Protein AF-W5W5R2-F1 (afdb_monomer)

Mean predicted aligned error: 9.79 Å

Foldseek 3Di:
DDDYDDDPDPVPPPPPVPDPPDQLQVQLVVQLVVLQVLLVVLCVVQVPDPQRDNDDPPQSNCQLSVQSSVLSNLHDPLLSQQLSLLSSLLSRQVRSCLPPVDRPLVSLVVSVVSNLVSQVSSCVVDPDVCLQVQLQVQLVVQLVVLVVVCVVPVPVDDPSRSSNSSSLSSLLSSAHPVSSVQLVVQLVVQQVVCCVVRDDPHRGRSSNRSSVSSSVSSSRHD

pLDDT: mean 78.57, std 13.12, range [39.56, 94.69]

Organism: NCBI:txid1449976

Secondary structure (DSSP, 8-state):
------------------PPPPHHHHHHHHHHHHHHHHHHHHHHHHHHSTT---PPTTHHHHHHHHHHHHHHHHS-TTTTHHHHHHHHHHHHHHHHHHHHSS--HHHHHHHHHHHHHHHHHHHHHSS-TTHHHHHHHHHHHHHHHHHHHHHH-TTTS-HHHHHHHHHHHHHHHHH-HHHHHHHHHHHHHHHHHHHHHH-SSS----HHHHHHHHHHHHTS--

Solvent-accessible surface area (backbone atoms only — not comparable to full-atom values): 11813 Å² total; per-residue (Å²): 140,83,82,89,83,85,86,87,70,83,73,75,72,70,77,75,79,81,61,78,79,52,69,43,57,53,40,13,50,52,28,26,63,54,18,34,61,47,16,49,50,52,52,51,49,28,60,70,40,98,86,44,43,88,74,67,85,63,56,54,23,52,54,28,11,51,48,25,19,50,46,26,51,76,47,59,79,44,57,42,49,42,48,45,50,46,41,48,51,36,54,54,50,33,55,35,26,78,74,64,71,51,72,57,57,83,58,48,63,62,42,47,63,52,50,51,48,19,43,50,50,25,36,74,66,36,95,44,85,64,33,53,64,39,11,52,54,32,9,52,52,39,20,50,53,41,44,52,47,27,73,77,35,62,88,82,40,55,78,41,54,32,55,41,33,24,52,51,22,21,55,28,20,39,35,31,75,66,37,46,59,52,31,53,52,41,14,52,51,42,28,59,67,42,30,82,80,62,40,76,86,86,59,66,63,61,63,49,20,40,40,50,30,46,43,59,52,51,74,45,79,99

InterPro domains:
  IPR000045 Prepilin type IV endopeptidase, peptidase domain [PF01478] (85-192)
  IPR050882 Prepilin leader peptidase/N-methyltransferase [PTHR30487] (50-219)

Radius of gyration: 22.84 Å; Cα contacts (8 Å, |Δi|>4): 290; chains: 1; bounding box: 42×36×103 Å

Structure (mmCIF, N/CA/C/O backbone):
data_AF-W5W5R2-F1
#
_entry.id   AF-W5W5R2-F1
#
loop_
_atom_site.group_PDB
_atom_site.id
_atom_site.type_symbol
_atom_site.label_atom_id
_atom_site.label_alt_id
_atom_site.label_comp_id
_atom_site.label_asym_id
_atom_site.label_entity_id
_atom_site.label_seq_id
_atom_site.pdbx_PDB_ins_code
_atom_site.Cartn_x
_atom_site.Cartn_y
_atom_site.Cartn_z
_atom_site.occupancy
_atom_site.B_iso_or_equiv
_atom_site.auth_seq_id
_atom_site.auth_comp_id
_atom_site.auth_asym_id
_atom_site.auth_atom_id
_atom_site.pdbx_PDB_model_num
ATOM 1 N N . MET A 1 1 ? -16.152 20.536 -77.713 1.00 39.56 1 MET A N 1
ATOM 2 C CA . MET A 1 1 ? -16.244 19.062 -77.831 1.00 39.56 1 MET A CA 1
ATOM 3 C C . MET A 1 1 ? -15.056 18.494 -77.063 1.00 39.56 1 MET A C 1
ATOM 5 O O . MET A 1 1 ? -13.955 18.876 -77.403 1.00 39.56 1 MET A O 1
ATOM 9 N N . ALA A 1 2 ? -15.145 17.703 -75.998 1.00 44.53 2 ALA A N 1
ATOM 10 C CA . ALA A 1 2 ? -16.257 17.008 -75.370 1.00 44.53 2 ALA A CA 1
ATOM 11 C C . ALA A 1 2 ? -15.967 16.772 -73.864 1.00 44.53 2 ALA A C 1
ATOM 13 O O . ALA A 1 2 ? -14.844 16.925 -73.394 1.00 44.53 2 ALA A O 1
ATOM 14 N N . HIS A 1 3 ? -17.045 16.441 -73.162 1.00 43.38 3 HIS A N 1
ATOM 15 C CA . HIS A 1 3 ? -17.276 16.145 -71.746 1.00 43.38 3 HIS A CA 1
ATOM 16 C C . HIS A 1 3 ? -16.397 15.076 -71.042 1.00 43.38 3 HIS A C 1
ATOM 18 O O . HIS A 1 3 ? -16.170 14.030 -71.630 1.00 43.38 3 HIS A O 1
ATOM 24 N N . SER A 1 4 ? -16.077 15.339 -69.749 1.00 55.22 4 SER A N 1
ATOM 25 C CA . SER A 1 4 ? -16.286 14.526 -68.503 1.00 55.22 4 SER A CA 1
ATOM 26 C C . SER A 1 4 ? -15.866 13.031 -68.411 1.00 55.22 4 SER A C 1
ATOM 28 O O . SER A 1 4 ? -15.735 12.375 -69.432 1.00 55.22 4 SER A O 1
ATOM 30 N N . PRO A 1 5 ? -15.881 12.377 -67.216 1.00 59.91 5 PRO A N 1
ATOM 31 C CA . PRO A 1 5 ? -15.616 12.809 -65.827 1.00 59.91 5 PRO A CA 1
ATOM 32 C C . PRO A 1 5 ? -14.829 11.740 -64.988 1.00 59.91 5 PRO A C 1
ATOM 34 O O . PRO A 1 5 ? -14.319 10.756 -65.510 1.00 59.91 5 PRO A O 1
ATOM 37 N N . THR A 1 6 ? -14.810 11.908 -63.655 1.00 54.44 6 THR A N 1
ATOM 38 C CA . THR A 1 6 ? -14.710 10.856 -62.609 1.00 54.44 6 THR A CA 1
ATOM 39 C C . THR A 1 6 ? -13.425 10.026 -62.484 1.00 54.44 6 THR A C 1
ATOM 41 O O . THR A 1 6 ? -13.282 8.967 -63.081 1.00 54.44 6 THR A O 1
ATOM 44 N N . ASN A 1 7 ? -12.597 10.389 -61.500 1.00 49.19 7 ASN A N 1
ATOM 45 C CA . ASN A 1 7 ? -11.978 9.384 -60.631 1.00 49.19 7 ASN A CA 1
ATOM 46 C C . ASN A 1 7 ? -12.137 9.805 -59.161 1.00 49.19 7 ASN A C 1
ATOM 48 O O . ASN A 1 7 ? -11.205 10.175 -58.452 1.00 49.19 7 ASN A O 1
ATOM 52 N N . LEU A 1 8 ? -13.406 9.795 -58.742 1.00 53.44 8 LEU A N 1
ATOM 53 C CA . LEU A 1 8 ? -13.809 9.614 -57.355 1.00 53.44 8 LEU A CA 1
ATOM 54 C C . LEU A 1 8 ? -13.438 8.184 -56.978 1.00 53.44 8 LEU A C 1
ATOM 56 O O . LEU A 1 8 ? -14.160 7.271 -57.343 1.00 53.44 8 LEU A O 1
ATOM 60 N N . LEU A 1 9 ? -12.311 8.009 -56.302 1.00 51.12 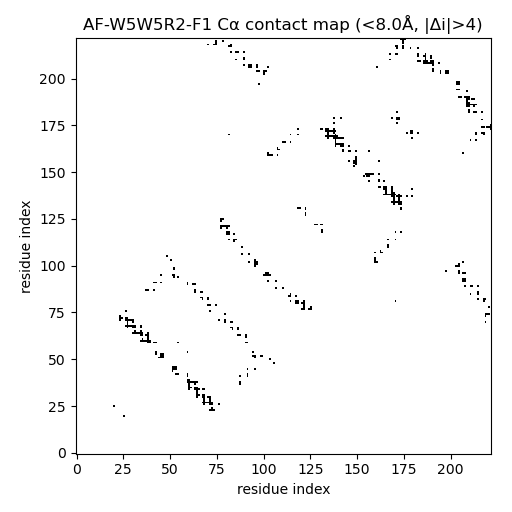9 LEU A N 1
ATOM 61 C CA . LEU A 1 9 ? -12.029 6.919 -55.363 1.00 51.12 9 LEU A CA 1
ATOM 62 C C . LEU A 1 9 ? -10.719 7.291 -54.664 1.00 51.12 9 LEU A C 1
ATOM 64 O O . LEU A 1 9 ? -9.706 6.597 -54.719 1.00 51.12 9 LEU A O 1
ATOM 68 N N . GLY A 1 10 ? -10.758 8.437 -53.977 1.00 49.41 10 GLY A N 1
ATOM 69 C CA . GLY A 1 10 ? -9.909 8.675 -52.820 1.00 49.41 10 GLY A CA 1
ATOM 70 C C . GLY A 1 10 ? -10.289 7.640 -51.774 1.00 49.41 10 GLY A C 1
ATOM 71 O O . GLY A 1 10 ? -11.072 7.913 -50.869 1.00 49.41 10 GLY A O 1
ATOM 72 N N . CYS A 1 11 ? -9.784 6.423 -51.959 1.00 50.72 11 CYS A N 1
ATOM 73 C CA . CYS A 1 11 ? -9.786 5.378 -50.966 1.00 50.72 11 CYS A CA 1
ATOM 74 C C . CYS A 1 11 ? -8.895 5.909 -49.845 1.00 50.72 11 CYS A C 1
ATOM 76 O O . CYS A 1 11 ? -7.689 5.664 -49.816 1.00 50.72 11 CYS A O 1
ATOM 78 N N . GLN A 1 12 ? -9.486 6.723 -48.968 1.00 52.50 12 GLN A N 1
ATOM 79 C CA . GLN A 1 12 ? -8.930 7.021 -47.668 1.00 52.50 12 GLN A CA 1
ATOM 80 C C . GLN A 1 12 ? -8.816 5.674 -46.974 1.00 52.50 12 GLN A C 1
ATOM 82 O O . GLN A 1 12 ? -9.761 5.171 -46.370 1.00 52.50 12 GLN A O 1
ATOM 87 N N . ARG A 1 13 ? -7.655 5.037 -47.150 1.00 50.88 13 ARG A N 1
ATOM 88 C CA . ARG A 1 13 ? -7.177 4.004 -46.252 1.00 50.88 13 ARG A CA 1
ATOM 89 C C . ARG A 1 13 ? -7.182 4.673 -44.892 1.00 50.88 13 ARG A C 1
ATOM 91 O O . ARG A 1 13 ? -6.247 5.394 -44.561 1.00 50.88 13 ARG A O 1
ATOM 98 N N . PHE A 1 14 ? -8.262 4.469 -44.141 1.00 50.09 14 PHE A N 1
ATOM 99 C CA . PHE A 1 14 ? -8.212 4.539 -42.697 1.00 50.09 14 PHE A CA 1
ATOM 100 C C . PHE A 1 14 ? -6.949 3.771 -42.316 1.00 50.09 14 PHE A C 1
ATOM 102 O O . PHE A 1 14 ? -6.857 2.581 -42.647 1.00 50.09 14 PHE A O 1
ATOM 109 N N . PRO A 1 15 ? -5.938 4.415 -41.713 1.00 48.91 15 PRO A N 1
ATOM 110 C CA . PRO A 1 15 ? -4.900 3.659 -41.063 1.00 48.91 15 PRO A CA 1
ATOM 111 C C . PRO A 1 15 ? -5.616 2.979 -39.904 1.00 48.91 15 PRO A C 1
ATOM 113 O O . PRO A 1 15 ? -5.831 3.567 -38.848 1.00 48.91 15 PRO A O 1
ATOM 116 N N . ILE A 1 16 ? -6.063 1.745 -40.133 1.00 50.78 16 ILE A N 1
ATOM 117 C CA . ILE A 1 16 ? -6.344 0.819 -39.053 1.00 50.78 16 ILE A CA 1
ATOM 118 C C . ILE A 1 16 ? -4.985 0.711 -38.379 1.00 50.78 16 ILE A C 1
ATOM 120 O O . ILE A 1 16 ? -4.070 0.072 -38.896 1.00 50.78 16 ILE A O 1
ATOM 124 N N . HIS A 1 17 ? -4.796 1.483 -37.314 1.00 48.72 17 HIS A N 1
ATOM 125 C CA . HIS A 1 17 ? -3.578 1.500 -36.532 1.00 48.72 17 HIS A CA 1
ATOM 126 C C . HIS A 1 17 ? -3.575 0.203 -35.721 1.00 48.72 17 HIS A C 1
ATOM 128 O O . HIS A 1 17 ? -3.736 0.194 -34.509 1.00 48.72 17 HIS A O 1
ATOM 134 N N . SER A 1 18 ? -3.442 -0.928 -36.415 1.00 54.75 18 SER A N 1
ATOM 135 C CA . SER A 1 18 ? -3.083 -2.221 -35.851 1.00 54.75 18 SER A CA 1
ATOM 136 C C . SER A 1 18 ? -1.587 -2.196 -35.539 1.00 54.75 18 SER A C 1
ATOM 138 O O . SER A 1 18 ? -0.814 -3.009 -36.041 1.00 54.75 18 SER A O 1
ATOM 140 N N . GLY A 1 19 ? -1.157 -1.187 -34.778 1.00 58.94 19 GLY A N 1
ATOM 141 C CA . GLY A 1 19 ? 0.117 -1.250 -34.089 1.00 58.94 19 GLY A CA 1
ATOM 142 C C . GLY A 1 19 ? 0.005 -2.330 -33.010 1.00 58.94 19 GLY A C 1
ATOM 143 O O . GLY A 1 19 ? -1.075 -2.489 -32.430 1.00 58.94 19 GLY A O 1
ATOM 144 N N . PRO A 1 20 ? 1.066 -3.108 -32.741 1.00 69.25 20 PRO A N 1
ATOM 145 C CA . PRO A 1 20 ? 1.072 -3.984 -31.576 1.00 69.25 20 PRO A CA 1
ATOM 146 C C . PRO A 1 20 ? 0.735 -3.141 -30.338 1.00 69.25 20 PRO A C 1
ATOM 148 O O . PRO A 1 20 ? 1.294 -2.058 -30.168 1.00 69.25 20 PRO A O 1
ATOM 151 N N . MET A 1 21 ? -0.214 -3.600 -29.513 1.00 69.12 21 MET A N 1
ATOM 152 C CA . MET A 1 21 ? -0.573 -2.887 -28.282 1.00 69.12 21 MET A CA 1
ATOM 153 C C . MET A 1 21 ? 0.693 -2.600 -27.466 1.00 69.12 21 MET A C 1
ATOM 155 O O . MET A 1 21 ? 1.506 -3.502 -27.255 1.00 69.12 21 MET A O 1
ATOM 159 N N . ASP A 1 22 ? 0.844 -1.350 -27.021 1.00 84.69 22 ASP A N 1
ATOM 160 C CA . ASP A 1 22 ? 1.997 -0.890 -26.244 1.00 84.69 22 ASP A CA 1
ATOM 161 C C . ASP A 1 22 ? 2.191 -1.763 -24.987 1.00 84.69 22 ASP A C 1
ATOM 163 O O . ASP A 1 22 ? 1.217 -2.220 -24.381 1.00 84.69 22 ASP A O 1
ATOM 167 N N . LEU A 1 23 ? 3.441 -1.983 -24.569 1.00 83.31 23 LEU A N 1
ATOM 168 C CA . LEU A 1 23 ? 3.808 -2.816 -23.416 1.00 83.31 23 LEU A CA 1
ATOM 169 C C . LEU A 1 23 ? 3.052 -2.393 -22.148 1.00 83.31 23 LEU A C 1
ATOM 171 O O . LEU A 1 23 ? 2.621 -3.247 -21.378 1.00 83.31 23 LEU A O 1
ATOM 175 N N . ARG A 1 24 ? 2.823 -1.084 -21.978 1.00 85.12 24 ARG A N 1
ATOM 176 C CA . ARG A 1 24 ? 2.030 -0.505 -20.878 1.00 85.12 24 ARG A CA 1
ATOM 177 C C . ARG A 1 24 ? 0.570 -0.956 -20.884 1.00 85.12 24 ARG A C 1
ATOM 179 O O . ARG A 1 24 ? -0.034 -1.162 -19.834 1.00 85.12 24 ARG A O 1
ATOM 186 N N . THR A 1 25 ? 0.001 -1.131 -22.074 1.00 85.88 25 THR A N 1
ATOM 187 C CA . THR A 1 25 ? -1.367 -1.632 -22.247 1.00 85.88 25 THR A CA 1
ATOM 188 C C . THR A 1 25 ? -1.441 -3.093 -21.830 1.00 85.88 25 THR A C 1
ATOM 190 O O . THR A 1 25 ? -2.343 -3.478 -21.089 1.00 85.88 25 THR A O 1
ATOM 193 N N . TRP A 1 26 ? -0.453 -3.899 -22.224 1.00 86.50 26 TRP A N 1
ATOM 194 C CA . TRP A 1 26 ? -0.366 -5.295 -21.801 1.00 86.50 26 TRP A CA 1
ATOM 195 C C . TRP A 1 26 ? -0.173 -5.443 -20.293 1.00 86.50 26 TRP A C 1
ATOM 197 O O . TRP A 1 26 ? -0.877 -6.240 -19.675 1.00 86.50 26 TRP A O 1
ATOM 207 N N . THR A 1 27 ? 0.718 -4.666 -19.673 1.00 87.06 27 THR A N 1
ATOM 208 C CA . THR A 1 27 ? 0.928 -4.719 -18.218 1.00 87.06 27 THR A CA 1
ATOM 209 C C . THR A 1 27 ? -0.314 -4.287 -17.449 1.00 87.06 27 THR A C 1
ATOM 211 O O . THR A 1 27 ? -0.685 -4.960 -16.490 1.00 87.06 27 THR A O 1
ATOM 214 N N . ALA A 1 28 ? -1.006 -3.229 -17.883 1.00 88.31 28 ALA A N 1
ATOM 215 C CA . ALA A 1 28 ? -2.259 -2.790 -17.271 1.00 88.31 28 ALA A CA 1
ATOM 216 C C . ALA A 1 28 ? -3.376 -3.838 -17.401 1.00 88.31 28 ALA A C 1
ATOM 218 O O . ALA A 1 28 ? -4.065 -4.123 -16.422 1.00 88.31 28 ALA A O 1
ATOM 219 N N . LEU A 1 29 ? -3.532 -4.455 -18.578 1.00 89.50 29 LEU A N 1
ATOM 220 C CA . LEU A 1 29 ? -4.527 -5.507 -18.806 1.00 89.50 29 LEU A CA 1
ATOM 221 C C . LEU A 1 29 ? -4.238 -6.755 -17.969 1.00 89.50 29 LEU A C 1
ATOM 223 O O . LEU A 1 29 ? -5.137 -7.272 -17.309 1.00 89.50 29 LEU A O 1
ATOM 227 N N . LEU A 1 30 ? -2.987 -7.222 -17.943 1.00 91.25 30 LEU A N 1
ATOM 228 C CA . LEU A 1 30 ? -2.587 -8.361 -17.116 1.00 91.25 30 LEU A CA 1
ATOM 229 C C . LEU A 1 30 ? -2.794 -8.064 -15.628 1.00 91.25 30 LEU A C 1
ATOM 231 O O . LEU A 1 30 ? -3.312 -8.909 -14.898 1.00 91.25 30 LEU A O 1
ATOM 235 N N . ALA A 1 31 ? -2.452 -6.856 -15.177 1.00 89.00 31 ALA A N 1
ATOM 236 C CA . ALA A 1 31 ? -2.675 -6.429 -13.801 1.00 89.00 31 ALA A CA 1
ATOM 237 C C . ALA A 1 31 ? -4.174 -6.351 -13.458 1.00 89.00 31 ALA A C 1
ATOM 239 O O . ALA A 1 31 ? -4.583 -6.801 -12.391 1.00 89.00 31 ALA A O 1
ATOM 240 N N . PHE A 1 32 ? -5.019 -5.875 -14.375 1.00 90.50 32 PHE A N 1
ATOM 241 C CA . PHE A 1 32 ? -6.472 -5.881 -14.196 1.00 90.50 32 PHE A CA 1
ATOM 242 C C . PHE A 1 32 ? -7.022 -7.308 -14.069 1.00 90.50 32 PHE A C 1
ATOM 244 O O . PHE A 1 32 ? -7.724 -7.633 -13.110 1.00 90.50 32 PHE A O 1
ATOM 251 N N . VAL A 1 33 ? -6.665 -8.179 -15.019 1.00 90.19 33 VAL A N 1
ATOM 252 C CA . VAL A 1 33 ? -7.147 -9.566 -15.082 1.00 90.19 33 VAL A CA 1
ATOM 253 C C . VAL A 1 33 ? -6.698 -10.364 -13.863 1.00 90.19 33 VAL A C 1
ATOM 255 O O . VAL A 1 33 ? -7.487 -11.137 -13.331 1.00 90.19 33 VAL A O 1
ATOM 258 N N . THR A 1 34 ? -5.468 -10.161 -13.384 1.00 91.00 34 THR A N 1
ATOM 259 C CA . THR A 1 34 ? -4.956 -10.815 -12.166 1.00 91.00 34 THR A CA 1
ATOM 260 C C . THR A 1 34 ? -5.483 -10.177 -10.877 1.00 91.00 34 THR A C 1
ATOM 262 O O . THR A 1 34 ? -5.625 -10.867 -9.866 1.00 91.00 34 THR A O 1
ATOM 265 N N . GLY A 1 35 ? -5.862 -8.898 -10.910 1.00 85.56 35 GLY A N 1
ATOM 266 C CA . GLY A 1 35 ? -6.445 -8.183 -9.775 1.00 85.56 35 GLY A CA 1
ATOM 267 C C . GLY A 1 35 ? -7.863 -8.641 -9.412 1.00 85.56 35 GLY A C 1
ATOM 268 O O . GLY A 1 35 ? -8.222 -8.636 -8.235 1.00 85.56 35 GLY A O 1
ATOM 269 N N . LEU A 1 36 ? -8.657 -9.111 -10.381 1.00 88.00 36 LEU A N 1
ATOM 270 C CA . LEU A 1 36 ? -9.996 -9.670 -10.136 1.00 88.00 36 LEU A CA 1
ATOM 271 C C . LEU A 1 36 ? -9.986 -10.938 -9.248 1.00 88.00 36 LEU A C 1
ATOM 273 O O . LEU A 1 36 ? -10.654 -10.934 -8.206 1.00 88.00 36 LEU A O 1
ATOM 277 N N . PRO A 1 37 ? -9.251 -12.023 -9.589 1.00 89.81 37 PRO A N 1
ATOM 278 C CA . PRO A 1 37 ? -9.180 -13.222 -8.761 1.00 89.81 37 PRO A CA 1
ATOM 279 C C . PRO A 1 37 ? -8.434 -12.966 -7.459 1.00 89.81 37 PRO A C 1
ATOM 281 O O . PRO A 1 37 ? -8.812 -13.557 -6.446 1.00 89.81 37 PRO A O 1
ATOM 284 N N . ALA A 1 38 ? -7.444 -12.060 -7.460 1.00 87.38 38 ALA A N 1
ATOM 285 C CA . ALA A 1 38 ? -6.874 -11.559 -6.222 1.00 87.38 38 ALA A CA 1
ATOM 286 C C . ALA A 1 38 ? -8.028 -11.042 -5.359 1.00 87.38 38 ALA A C 1
ATOM 288 O O . ALA A 1 38 ? -8.308 -11.657 -4.333 1.00 87.38 38 ALA A O 1
ATOM 289 N N . GLY A 1 39 ? -8.794 -10.044 -5.824 1.00 82.81 39 GLY A N 1
ATOM 290 C CA . GLY A 1 39 ? -9.925 -9.421 -5.114 1.00 82.81 39 GLY A CA 1
ATOM 291 C C . GLY A 1 39 ? -10.901 -10.417 -4.506 1.00 82.81 39 GLY A C 1
ATOM 292 O O . GLY A 1 39 ? -11.276 -10.305 -3.333 1.00 82.81 39 GLY A O 1
ATOM 293 N N . ALA A 1 40 ? -11.244 -11.443 -5.281 1.00 86.00 40 ALA A N 1
ATOM 294 C CA . ALA A 1 40 ? -12.107 -12.523 -4.842 1.00 86.00 40 ALA A CA 1
ATOM 295 C C . ALA A 1 40 ? -11.459 -13.351 -3.718 1.00 86.00 40 ALA A C 1
ATOM 297 O O . ALA A 1 40 ? -12.112 -13.625 -2.707 1.00 86.00 40 ALA A O 1
ATOM 298 N N . ALA A 1 41 ? -10.175 -13.704 -3.841 1.00 85.81 41 ALA A N 1
ATOM 299 C CA . ALA A 1 41 ? -9.419 -14.406 -2.805 1.00 85.81 41 ALA A CA 1
ATOM 300 C C . ALA A 1 41 ? -9.344 -13.597 -1.503 1.00 85.81 41 ALA A C 1
ATOM 302 O O . ALA A 1 41 ? -9.537 -14.153 -0.424 1.00 85.81 41 ALA A O 1
ATOM 303 N N . GLY A 1 42 ? -9.160 -12.280 -1.584 1.00 82.62 42 GLY A N 1
ATOM 304 C CA . GLY A 1 42 ? -9.181 -11.396 -0.414 1.00 82.62 42 GLY A CA 1
ATOM 305 C C . GLY A 1 42 ? -10.541 -11.321 0.250 1.00 82.62 42 GLY A C 1
ATOM 306 O O . GLY A 1 42 ? -10.638 -11.445 1.467 1.00 82.62 42 GLY A O 1
ATOM 307 N N . ARG A 1 43 ? -11.616 -11.234 -0.534 1.00 83.56 43 ARG A N 1
ATOM 308 C CA . ARG A 1 43 ? -12.983 -11.330 -0.010 1.00 83.56 43 ARG A CA 1
ATOM 309 C C . ARG A 1 43 ? -13.234 -12.677 0.677 1.00 83.56 43 ARG A C 1
ATOM 311 O O . ARG A 1 43 ? -13.872 -12.717 1.728 1.00 83.56 43 ARG A O 1
ATOM 318 N N . VAL A 1 44 ? -12.730 -13.784 0.126 1.00 84.25 44 VAL A N 1
ATOM 319 C CA . VAL A 1 44 ? -12.808 -15.115 0.758 1.00 84.25 44 VAL A CA 1
ATOM 320 C C . VAL A 1 44 ? -11.977 -15.170 2.040 1.00 84.25 44 VAL A C 1
ATOM 322 O O . VAL A 1 44 ? -12.454 -15.700 3.043 1.00 84.25 44 VAL A O 1
ATOM 325 N N . LEU A 1 45 ? -10.777 -14.589 2.044 1.00 83.00 45 LEU A N 1
ATOM 326 C CA . LEU A 1 45 ? -9.923 -14.486 3.224 1.00 83.00 45 LEU A CA 1
ATOM 327 C C . LEU A 1 45 ? -10.630 -13.703 4.335 1.00 83.00 45 LEU A C 1
ATOM 329 O O . LEU A 1 45 ? -10.736 -14.201 5.452 1.00 83.00 45 LEU A O 1
ATOM 333 N N . LEU A 1 46 ? -11.213 -12.543 4.014 1.00 80.69 46 LEU A N 1
ATOM 334 C CA . LEU A 1 46 ? -12.018 -11.752 4.947 1.00 80.69 46 LEU A CA 1
ATOM 335 C C . LEU A 1 46 ? -13.192 -12.556 5.511 1.00 80.69 46 LEU A C 1
ATOM 337 O O . LEU A 1 46 ? -13.460 -12.481 6.701 1.00 80.69 46 LEU A O 1
ATOM 341 N N . ARG A 1 47 ? -13.852 -13.402 4.716 1.00 80.06 47 ARG A N 1
ATOM 342 C CA . ARG A 1 47 ? -14.917 -14.282 5.231 1.00 80.06 47 ARG A CA 1
ATOM 343 C C . ARG A 1 47 ? -14.412 -15.363 6.192 1.00 80.06 47 ARG A C 1
ATOM 345 O O . ARG A 1 47 ? -15.179 -15.796 7.045 1.00 80.06 47 ARG A O 1
ATOM 352 N N . ARG A 1 48 ? -13.169 -15.832 6.033 1.00 80.50 48 ARG A N 1
ATOM 353 C CA . ARG A 1 48 ? -12.569 -16.904 6.852 1.00 80.50 48 ARG A CA 1
ATOM 354 C C . ARG A 1 48 ? -11.929 -16.397 8.144 1.00 80.50 48 ARG A C 1
ATOM 356 O O . ARG A 1 48 ? -11.738 -17.177 9.075 1.00 80.50 48 ARG A O 1
ATOM 363 N N . LEU A 1 49 ? -11.580 -15.115 8.218 1.00 74.19 49 LEU A N 1
ATOM 364 C CA . LEU A 1 49 ? -10.997 -14.523 9.419 1.00 74.19 49 LEU A CA 1
ATOM 365 C C . LEU A 1 49 ? -12.037 -14.439 10.548 1.00 74.19 49 LEU A C 1
ATOM 367 O O . LEU A 1 49 ? -13.155 -13.977 10.342 1.00 74.19 49 LEU A O 1
ATOM 371 N N . ARG A 1 50 ? -11.639 -14.809 11.777 1.00 59.56 50 ARG A N 1
ATOM 372 C CA . ARG A 1 50 ? -12.509 -14.804 12.978 1.00 59.56 50 ARG A CA 1
ATOM 373 C C . ARG A 1 50 ? -13.165 -13.446 13.286 1.00 59.56 50 ARG A C 1
ATOM 375 O O . ARG A 1 50 ? -14.154 -13.409 14.005 1.00 59.56 50 ARG A O 1
ATOM 382 N N . ARG A 1 51 ? -12.600 -12.344 12.779 1.00 64.44 51 ARG A N 1
ATOM 383 C CA . ARG A 1 51 ? -13.103 -10.959 12.907 1.00 64.44 51 ARG A CA 1
ATOM 384 C C . ARG A 1 51 ? -13.263 -10.264 11.548 1.00 64.44 51 ARG A C 1
ATOM 386 O O . ARG A 1 51 ? -13.130 -9.049 11.453 1.00 64.44 51 ARG A O 1
ATOM 393 N N . GLY A 1 52 ? -13.404 -11.033 10.474 1.00 60.53 52 GLY A N 1
ATOM 394 C CA . GLY A 1 52 ? -13.442 -10.473 9.132 1.00 60.53 52 GLY A CA 1
ATOM 395 C C . GLY A 1 52 ? -14.839 -10.038 8.686 1.00 60.53 52 GLY A C 1
ATOM 396 O O . GLY A 1 52 ? -15.851 -10.308 9.332 1.00 60.53 52 GLY A O 1
ATOM 397 N N . THR A 1 53 ? -14.885 -9.306 7.576 1.00 67.12 53 THR A N 1
ATOM 398 C CA . THR A 1 53 ? -16.091 -8.653 7.060 1.00 67.12 53 THR A CA 1
ATOM 399 C C . THR A 1 53 ? -16.737 -9.424 5.927 1.00 67.12 53 THR A C 1
ATOM 401 O O . THR A 1 53 ? -16.074 -9.981 5.050 1.00 67.12 53 THR A O 1
ATOM 404 N N . ARG A 1 54 ? -18.071 -9.394 5.882 1.00 74.62 54 ARG A N 1
ATOM 405 C CA . ARG A 1 54 ? -18.821 -9.804 4.694 1.00 74.62 54 ARG A CA 1
ATOM 406 C C . ARG A 1 54 ? -18.985 -8.601 3.775 1.00 74.62 54 ARG A C 1
ATOM 408 O O . ARG A 1 54 ? -19.969 -7.879 3.866 1.00 74.62 54 ARG A O 1
ATOM 415 N N . VAL A 1 55 ? -18.013 -8.397 2.893 1.00 76.00 55 VAL A N 1
ATOM 416 C CA . VAL A 1 55 ? -18.131 -7.404 1.819 1.00 76.00 55 VAL A CA 1
ATOM 417 C C . VAL A 1 55 ? -18.966 -8.008 0.680 1.00 76.00 55 VAL A C 1
ATOM 419 O O . VAL A 1 55 ? -18.679 -9.144 0.263 1.00 76.00 55 VAL A O 1
ATOM 422 N N . PRO A 1 56 ? -20.010 -7.314 0.188 1.00 79.38 56 PRO A N 1
ATOM 423 C CA . PRO A 1 56 ? -20.747 -7.773 -0.980 1.00 79.38 56 PRO A CA 1
ATOM 424 C C . PRO A 1 56 ? -19.838 -7.738 -2.224 1.00 79.38 56 PRO A C 1
ATOM 426 O O . PRO A 1 56 ? -19.072 -6.789 -2.394 1.00 79.38 56 PRO A O 1
ATOM 429 N N . PRO A 1 57 ? -19.873 -8.762 -3.094 1.00 81.25 57 PRO A N 1
ATOM 430 C CA . PRO A 1 57 ? -19.257 -8.644 -4.414 1.00 81.25 57 PRO A CA 1
ATOM 431 C C . PRO A 1 57 ? -19.988 -7.557 -5.233 1.00 81.25 57 PRO A C 1
ATOM 433 O O . PRO A 1 57 ? -21.186 -7.364 -5.009 1.00 81.25 57 PRO A O 1
ATOM 436 N N . PRO A 1 58 ? -19.330 -6.863 -6.181 1.00 84.19 58 PRO A N 1
ATOM 437 C CA . PRO A 1 58 ? -17.950 -7.041 -6.643 1.00 84.19 58 PRO A CA 1
ATOM 438 C C . PRO A 1 58 ? -16.958 -5.972 -6.116 1.00 84.19 58 PRO A C 1
ATOM 440 O O . PRO A 1 58 ? -15.996 -5.618 -6.797 1.00 84.19 58 PRO A O 1
ATOM 443 N N . TRP A 1 59 ? -17.202 -5.377 -4.941 1.00 85.75 59 TRP A N 1
ATOM 444 C CA . TRP A 1 59 ? -16.464 -4.176 -4.510 1.00 85.75 59 TRP A CA 1
ATOM 445 C C . TRP A 1 59 ? -14.959 -4.405 -4.313 1.00 85.75 59 TRP A C 1
ATOM 447 O O . TRP A 1 59 ? -14.155 -3.597 -4.772 1.00 85.75 59 TRP A O 1
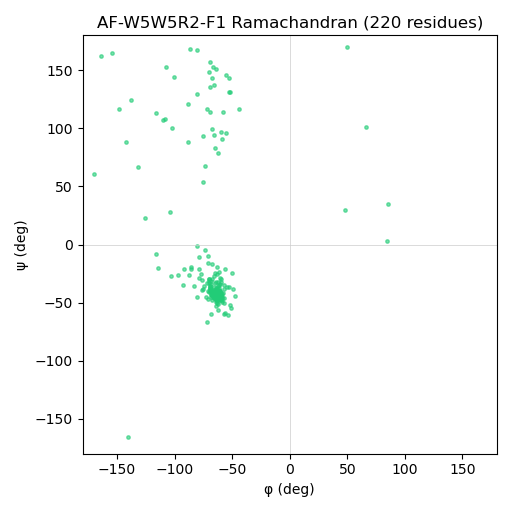ATOM 457 N N . CYS A 1 60 ? -14.563 -5.506 -3.664 1.00 85.44 60 CYS A N 1
ATOM 458 C CA . CYS A 1 60 ? -13.143 -5.829 -3.483 1.00 85.44 60 CYS A CA 1
ATOM 459 C C . CYS A 1 60 ? -12.469 -6.187 -4.813 1.00 85.44 60 CYS A C 1
ATOM 461 O O . CYS A 1 60 ? -11.322 -5.803 -5.026 1.00 85.44 60 CYS A O 1
ATOM 463 N N . GLU A 1 61 ? -13.172 -6.903 -5.699 1.00 88.88 61 GLU A N 1
ATOM 464 C CA . GLU A 1 61 ? -12.657 -7.275 -7.018 1.00 88.88 61 GLU A CA 1
ATOM 465 C C . GLU A 1 61 ? -12.377 -6.051 -7.887 1.00 88.88 61 GLU A C 1
ATOM 467 O O . GLU A 1 61 ? -11.270 -5.911 -8.403 1.00 88.88 61 GLU A O 1
ATOM 472 N N . LEU A 1 62 ? -13.342 -5.134 -7.997 1.00 89.88 62 LEU A N 1
ATOM 473 C CA . LEU A 1 62 ? -13.194 -3.938 -8.825 1.00 89.88 62 LEU A CA 1
ATOM 474 C C . LEU A 1 62 ? -12.162 -2.963 -8.258 1.00 89.88 62 LEU A C 1
ATOM 476 O O . LEU A 1 62 ? -11.380 -2.401 -9.022 1.00 89.88 62 LEU A O 1
ATOM 480 N N . ALA A 1 63 ? -12.123 -2.779 -6.934 1.00 88.69 63 ALA A N 1
ATOM 481 C CA . ALA A 1 63 ? -11.156 -1.882 -6.307 1.00 88.69 63 ALA A CA 1
ATOM 482 C C . ALA A 1 63 ? -9.716 -2.360 -6.537 1.00 88.69 63 ALA A C 1
ATOM 484 O O . ALA A 1 63 ? -8.868 -1.580 -6.962 1.00 88.69 63 ALA A O 1
ATOM 485 N N . VAL A 1 64 ? -9.441 -3.649 -6.316 1.00 91.06 64 VAL A N 1
ATOM 486 C CA . VAL A 1 64 ? -8.099 -4.204 -6.531 1.00 91.06 64 VAL A CA 1
ATOM 487 C C . VAL A 1 64 ? -7.742 -4.199 -8.009 1.00 91.06 64 VAL A C 1
ATOM 489 O O . VAL A 1 64 ? -6.667 -3.718 -8.353 1.00 91.06 64 VAL A O 1
ATOM 492 N N . ALA A 1 65 ? -8.632 -4.675 -8.883 1.00 90.19 65 ALA A N 1
ATOM 493 C CA . ALA A 1 65 ? -8.371 -4.705 -10.319 1.00 90.19 65 ALA A CA 1
ATOM 494 C C . ALA A 1 65 ? -8.116 -3.302 -10.885 1.00 90.19 65 ALA A C 1
ATOM 496 O O . ALA A 1 65 ? -7.186 -3.121 -11.666 1.00 90.19 65 ALA A O 1
ATOM 497 N N . GLY A 1 66 ? -8.884 -2.298 -10.452 1.00 91.75 66 GLY A N 1
ATOM 498 C CA . GLY A 1 66 ? -8.695 -0.908 -10.860 1.00 91.75 66 GLY A CA 1
ATOM 499 C C . GLY A 1 66 ? -7.359 -0.327 -10.395 1.00 91.75 66 GLY A C 1
ATOM 500 O O . GLY A 1 66 ? -6.636 0.262 -11.198 1.00 91.75 66 GLY A O 1
ATOM 501 N N . LEU A 1 67 ? -6.990 -0.530 -9.125 1.00 91.75 67 LEU A N 1
ATOM 502 C CA . LEU A 1 67 ? -5.699 -0.072 -8.599 1.00 91.75 67 LEU A CA 1
ATOM 503 C C . LEU A 1 67 ? -4.531 -0.783 -9.298 1.00 91.75 67 LEU A C 1
ATOM 505 O O . LEU A 1 67 ? -3.571 -0.139 -9.711 1.00 91.75 67 LEU A O 1
ATOM 509 N N . TRP A 1 68 ? -4.635 -2.094 -9.506 1.00 94.69 68 TRP A N 1
ATOM 510 C CA . TRP A 1 68 ? -3.612 -2.878 -10.193 1.00 94.69 68 TRP A CA 1
ATOM 511 C C . TRP A 1 68 ? -3.446 -2.455 -11.653 1.00 94.69 68 TRP A C 1
ATOM 513 O O . TRP A 1 68 ? -2.317 -2.281 -12.106 1.00 94.69 68 TRP A O 1
ATOM 523 N N . ALA A 1 69 ? -4.545 -2.210 -12.368 1.00 91.12 69 ALA A N 1
ATOM 524 C CA . ALA A 1 69 ? -4.513 -1.681 -13.728 1.00 91.12 69 ALA A CA 1
ATOM 525 C C . ALA A 1 69 ? -3.849 -0.301 -13.789 1.00 91.12 69 ALA A C 1
ATOM 527 O O . ALA A 1 69 ? -2.998 -0.063 -14.645 1.00 91.12 69 ALA A O 1
ATOM 528 N N . LEU A 1 70 ? -4.193 0.589 -12.851 1.00 92.69 70 LEU A N 1
ATOM 529 C CA . LEU A 1 70 ? -3.599 1.920 -12.750 1.00 92.69 70 LEU A CA 1
ATOM 530 C C . LEU A 1 70 ? -2.084 1.838 -12.518 1.00 92.69 70 LEU A C 1
ATOM 532 O O . LEU A 1 70 ? -1.319 2.493 -13.222 1.00 92.69 70 LEU A O 1
ATOM 536 N N . ALA A 1 71 ? -1.644 1.002 -11.574 1.00 91.00 71 ALA A N 1
ATOM 537 C CA . ALA A 1 71 ? -0.226 0.761 -11.330 1.00 91.00 71 ALA A CA 1
ATOM 538 C C . ALA A 1 71 ? 0.462 0.183 -12.578 1.00 91.00 71 ALA A C 1
ATOM 540 O O . ALA A 1 71 ? 1.492 0.700 -12.998 1.00 91.00 71 ALA A O 1
ATOM 541 N N . GLY A 1 72 ? -0.141 -0.829 -13.211 1.00 89.06 72 GLY A N 1
ATOM 542 C CA . GLY A 1 72 ? 0.359 -1.470 -14.431 1.00 89.06 72 GLY A CA 1
ATOM 543 C C . GLY A 1 72 ? 0.492 -0.526 -15.626 1.00 89.06 72 GLY A C 1
ATOM 544 O O . GLY A 1 72 ? 1.354 -0.743 -16.474 1.00 89.06 72 GLY A O 1
ATOM 545 N N . TRP A 1 73 ? -0.330 0.522 -15.686 1.00 89.81 73 TRP A N 1
ATOM 546 C CA . TRP A 1 73 ? -0.277 1.544 -16.730 1.00 89.81 73 TRP A CA 1
ATOM 547 C C . TRP A 1 73 ? 0.818 2.590 -16.476 1.00 89.81 73 TRP A C 1
ATOM 549 O O . TRP A 1 73 ? 1.566 2.977 -17.383 1.00 89.81 73 TRP A O 1
ATOM 559 N N . LEU A 1 74 ? 0.911 3.062 -15.231 1.00 90.31 74 LEU A N 1
ATOM 560 C CA . LEU A 1 74 ? 1.766 4.190 -14.860 1.00 90.31 74 LEU A CA 1
ATOM 561 C C . LEU A 1 74 ? 3.220 3.780 -14.609 1.00 90.31 74 LEU A C 1
ATOM 563 O O . LEU A 1 74 ? 4.137 4.534 -14.944 1.00 90.31 74 LEU A O 1
ATOM 567 N N . LEU A 1 75 ? 3.442 2.598 -14.038 1.00 90.88 75 LEU A N 1
ATOM 568 C CA . LEU A 1 75 ? 4.702 2.251 -13.386 1.00 90.88 75 LEU A CA 1
ATOM 569 C C . LEU A 1 75 ? 5.547 1.260 -14.185 1.00 90.88 75 LEU A C 1
ATOM 571 O O . LEU A 1 75 ? 5.019 0.433 -14.930 1.00 90.88 75 LEU A O 1
ATOM 575 N N . PRO A 1 76 ? 6.878 1.301 -14.010 1.00 89.94 76 PRO A N 1
ATOM 576 C CA . PRO A 1 76 ? 7.755 0.307 -14.604 1.00 89.94 76 PRO A CA 1
ATOM 577 C C . PRO A 1 76 ? 7.590 -1.058 -13.921 1.00 89.94 76 PRO A C 1
ATOM 579 O O . PRO A 1 76 ? 7.360 -1.146 -12.713 1.00 89.94 76 PRO A O 1
ATOM 582 N N . ALA A 1 77 ? 7.783 -2.134 -14.690 1.00 88.94 77 ALA A N 1
ATOM 583 C CA . ALA A 1 77 ? 7.527 -3.505 -14.243 1.00 88.94 77 ALA A CA 1
ATOM 584 C C . ALA A 1 77 ? 8.298 -3.911 -12.973 1.00 88.94 77 ALA A C 1
ATOM 586 O O . ALA A 1 77 ? 7.758 -4.629 -12.135 1.00 88.94 77 ALA A O 1
ATOM 587 N N . TRP A 1 78 ? 9.528 -3.416 -12.799 1.00 89.19 78 TRP A N 1
ATOM 588 C CA . TRP A 1 78 ? 10.357 -3.704 -11.622 1.00 89.19 78 TRP A CA 1
ATOM 589 C C . TRP A 1 78 ? 9.780 -3.125 -10.323 1.00 89.19 78 TRP A C 1
ATOM 591 O O . TRP A 1 78 ? 10.024 -3.673 -9.252 1.00 89.19 78 TRP A O 1
ATOM 601 N N . TRP A 1 79 ? 9.001 -2.041 -10.404 1.00 91.44 79 TRP A N 1
ATOM 602 C CA . TRP A 1 79 ? 8.420 -1.382 -9.236 1.00 91.44 79 TRP A CA 1
ATOM 603 C C . TRP A 1 79 ? 7.025 -1.907 -8.890 1.00 91.44 79 TRP A C 1
ATOM 605 O O . TRP A 1 79 ? 6.620 -1.807 -7.738 1.00 91.44 79 TRP A O 1
ATOM 615 N N . LEU A 1 80 ? 6.317 -2.532 -9.841 1.00 90.81 80 LEU A N 1
ATOM 616 C CA . LEU A 1 80 ? 4.944 -3.031 -9.672 1.00 90.81 80 LEU A CA 1
ATOM 617 C C . LEU A 1 80 ? 4.685 -3.888 -8.419 1.00 90.81 80 LEU A C 1
ATOM 619 O O . LEU A 1 80 ? 3.617 -3.716 -7.831 1.00 90.81 80 LEU A O 1
ATOM 623 N N . PRO A 1 81 ? 5.584 -4.777 -7.951 1.00 92.38 81 PRO A N 1
ATOM 624 C CA . PRO A 1 81 ? 5.283 -5.620 -6.792 1.00 92.38 81 PRO A CA 1
ATOM 625 C C . PRO A 1 81 ? 4.843 -4.833 -5.545 1.00 92.38 81 PRO A C 1
ATOM 627 O O . PRO A 1 81 ? 3.953 -5.275 -4.819 1.00 92.38 81 PRO A O 1
ATOM 630 N 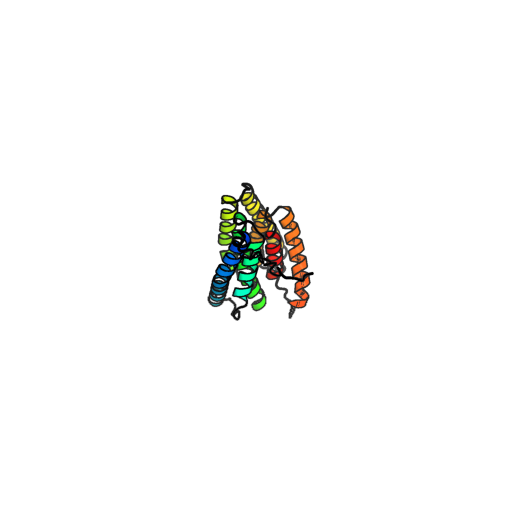N . VAL A 1 82 ? 5.426 -3.652 -5.314 1.00 90.56 82 VAL A N 1
ATOM 631 C CA . VAL A 1 82 ? 5.167 -2.808 -4.136 1.00 90.56 82 VAL A CA 1
ATOM 632 C C . VAL A 1 82 ? 3.748 -2.207 -4.135 1.00 90.56 82 VAL A C 1
ATOM 634 O O . VAL A 1 82 ? 2.984 -2.513 -3.215 1.00 90.56 82 VAL A O 1
ATOM 637 N N . PRO A 1 83 ? 3.328 -1.400 -5.131 1.00 91.06 83 PRO A N 1
ATOM 638 C CA . PRO A 1 83 ? 1.982 -0.836 -5.196 1.00 91.06 83 PRO A CA 1
ATOM 639 C C . PRO A 1 83 ? 0.904 -1.912 -5.360 1.00 91.06 83 PRO A C 1
ATOM 641 O O . PRO A 1 83 ? -0.181 -1.741 -4.812 1.00 91.06 83 PRO A O 1
ATOM 644 N N . LEU A 1 84 ? 1.174 -3.039 -6.037 1.00 91.88 84 LEU A N 1
ATOM 645 C CA . LEU A 1 84 ? 0.200 -4.135 -6.139 1.00 91.88 84 LEU A CA 1
ATOM 646 C C . LEU A 1 84 ? -0.083 -4.756 -4.762 1.00 91.88 84 LEU A C 1
ATOM 648 O O . LEU A 1 84 ? -1.249 -4.920 -4.387 1.00 91.88 84 LEU A O 1
ATOM 652 N N . ALA A 1 85 ? 0.965 -5.033 -3.975 1.00 89.50 85 ALA A N 1
ATOM 653 C CA . ALA A 1 85 ? 0.824 -5.513 -2.602 1.00 89.50 85 ALA A CA 1
ATOM 654 C C . ALA A 1 85 ? 0.119 -4.480 -1.706 1.00 89.50 85 ALA A C 1
ATOM 656 O O . ALA A 1 85 ? -0.787 -4.829 -0.949 1.00 89.50 85 ALA A O 1
ATOM 657 N N . LEU A 1 86 ? 0.477 -3.198 -1.812 1.00 87.88 86 LEU A N 1
ATOM 658 C CA . LEU A 1 86 ? -0.154 -2.135 -1.023 1.00 87.88 86 LEU A CA 1
ATOM 659 C C . LEU A 1 86 ? -1.619 -1.914 -1.390 1.00 87.88 86 LEU A C 1
ATOM 661 O O . LEU A 1 86 ? -2.432 -1.753 -0.488 1.00 87.88 86 LEU A O 1
ATOM 665 N N . ALA A 1 87 ? -1.983 -1.948 -2.673 1.00 89.38 87 ALA A N 1
ATOM 666 C CA . ALA A 1 87 ? -3.376 -1.884 -3.110 1.00 89.38 87 ALA A CA 1
ATOM 667 C C . ALA A 1 87 ? -4.177 -3.062 -2.553 1.00 89.38 87 ALA A C 1
ATOM 669 O O . ALA A 1 87 ? -5.277 -2.882 -2.033 1.00 89.38 87 ALA A O 1
ATOM 670 N N . TRP A 1 88 ? -3.595 -4.262 -2.621 1.00 89.06 88 TRP A N 1
ATOM 671 C CA . TRP A 1 88 ? -4.193 -5.487 -2.111 1.00 89.06 88 TRP A CA 1
ATOM 672 C C . TRP A 1 88 ? -4.538 -5.377 -0.623 1.00 89.06 88 TRP A C 1
ATOM 674 O O . TRP A 1 88 ? -5.705 -5.463 -0.235 1.00 89.06 88 TRP A O 1
ATOM 684 N N . PHE A 1 89 ? -3.532 -5.124 0.218 1.00 85.81 89 PHE A N 1
ATOM 685 C CA . PHE A 1 89 ? -3.742 -4.953 1.655 1.00 85.81 89 PHE A CA 1
ATOM 686 C C . PHE A 1 89 ? -4.575 -3.712 1.965 1.00 85.81 89 PHE A C 1
ATOM 688 O O . PHE A 1 89 ? -5.445 -3.780 2.824 1.00 85.81 89 PHE A O 1
ATOM 695 N N . GLY A 1 90 ? -4.361 -2.616 1.239 1.00 84.19 90 GLY A N 1
ATOM 696 C CA . GLY A 1 90 ? -5.094 -1.359 1.348 1.00 84.19 90 GLY A CA 1
ATOM 697 C C . GLY A 1 90 ? -6.601 -1.554 1.270 1.00 84.19 90 GLY A C 1
ATOM 698 O O . GLY A 1 90 ? -7.324 -1.140 2.175 1.00 84.19 90 GLY A O 1
ATOM 699 N N . VAL A 1 91 ? -7.069 -2.254 0.235 1.00 85.56 91 VAL A N 1
ATOM 700 C CA . VAL A 1 91 ? -8.495 -2.545 0.036 1.00 85.56 91 VAL A CA 1
ATOM 701 C C . VAL A 1 91 ? -9.043 -3.441 1.147 1.00 85.56 91 VAL A C 1
ATOM 703 O O . VAL A 1 91 ? -10.123 -3.169 1.673 1.00 85.56 91 VAL A O 1
ATOM 706 N N . LEU A 1 92 ? -8.313 -4.491 1.540 1.00 83.94 92 LEU A N 1
ATOM 707 C CA . LEU A 1 92 ? -8.768 -5.403 2.595 1.00 83.94 92 LEU A CA 1
ATOM 708 C C . LEU A 1 92 ? -8.829 -4.718 3.961 1.00 83.94 92 LEU A C 1
ATOM 710 O O . LEU A 1 92 ? -9.831 -4.858 4.663 1.00 83.94 92 LEU A O 1
ATOM 714 N N . LEU A 1 93 ? -7.792 -3.954 4.316 1.00 78.06 93 LEU A N 1
ATOM 715 C CA . LEU A 1 93 ? -7.741 -3.194 5.559 1.00 78.06 93 LEU A CA 1
ATOM 716 C C . LEU A 1 93 ? -8.834 -2.134 5.582 1.00 78.06 93 LEU A C 1
ATOM 718 O O . LEU A 1 93 ? -9.573 -2.091 6.560 1.00 78.06 93 LEU A O 1
ATOM 722 N N . ALA A 1 94 ? -9.000 -1.348 4.515 1.00 79.12 94 ALA A N 1
ATOM 723 C CA . ALA A 1 94 ? -10.055 -0.340 4.430 1.00 79.12 94 ALA A CA 1
ATOM 724 C C . ALA A 1 94 ? -11.449 -0.967 4.581 1.00 79.12 94 ALA A C 1
ATOM 726 O O . ALA A 1 94 ? -12.275 -0.463 5.340 1.00 79.12 94 ALA A O 1
ATOM 727 N N . ALA A 1 95 ? -11.698 -2.112 3.938 1.00 78.12 95 ALA A N 1
ATOM 728 C CA . ALA A 1 95 ? -12.959 -2.831 4.078 1.00 78.12 95 ALA A CA 1
ATOM 729 C C . ALA A 1 95 ? -13.197 -3.338 5.511 1.00 78.12 95 ALA A C 1
ATOM 731 O O . ALA A 1 95 ? -14.326 -3.286 6.004 1.00 78.12 95 ALA A O 1
ATOM 732 N N . THR A 1 96 ? -12.160 -3.830 6.198 1.00 75.00 96 THR A N 1
ATOM 733 C CA . THR A 1 96 ? -12.278 -4.226 7.611 1.00 75.00 96 THR A CA 1
ATOM 734 C C . THR A 1 96 ? -12.433 -3.047 8.556 1.00 75.00 96 THR A C 1
ATOM 736 O O . THR A 1 96 ? -13.241 -3.126 9.483 1.00 75.00 96 THR A O 1
ATOM 739 N N . ASP A 1 97 ? -11.708 -1.960 8.309 1.00 76.00 97 ASP A N 1
ATOM 740 C CA . ASP A 1 97 ? -11.685 -0.780 9.166 1.00 76.00 97 ASP A CA 1
ATOM 741 C C . ASP A 1 97 ? -13.030 -0.048 9.119 1.00 76.00 97 ASP A C 1
ATOM 743 O O . ASP A 1 97 ? -13.610 0.255 10.160 1.00 76.00 97 ASP A O 1
ATOM 747 N N . LEU A 1 98 ? -13.618 0.100 7.926 1.00 70.44 98 LEU A N 1
ATOM 748 C CA . LEU A 1 98 ? -14.952 0.688 7.757 1.00 70.44 98 LEU A CA 1
ATOM 749 C C . LEU A 1 98 ? -16.060 -0.112 8.456 1.00 70.44 98 LEU A C 1
ATOM 751 O O . LEU A 1 98 ? -17.040 0.465 8.924 1.00 70.44 98 LEU A O 1
ATOM 755 N N . ALA A 1 99 ? -15.923 -1.435 8.535 1.00 70.00 99 ALA A N 1
ATOM 756 C CA . ALA A 1 99 ? -16.974 -2.296 9.066 1.00 70.00 99 ALA A CA 1
ATOM 757 C C . ALA A 1 99 ? -16.849 -2.592 10.568 1.00 70.00 99 ALA A C 1
ATOM 759 O O . ALA A 1 99 ? -17.868 -2.736 11.236 1.00 70.00 99 ALA A O 1
ATOM 760 N N . HIS A 1 100 ? -15.627 -2.714 11.099 1.00 65.38 100 HIS A N 1
ATOM 761 C CA . HIS A 1 100 ? -15.390 -3.104 12.497 1.00 65.38 100 HIS A CA 1
ATOM 762 C C . HIS A 1 100 ? -14.704 -2.019 13.334 1.00 65.38 100 HIS A C 1
ATOM 764 O O . HIS A 1 100 ? -14.598 -2.187 14.550 1.00 65.38 100 HIS A O 1
ATOM 770 N N . ARG A 1 101 ? -14.240 -0.921 12.714 1.00 61.25 101 ARG A N 1
ATOM 771 C CA . ARG A 1 101 ? -13.549 0.214 13.361 1.00 61.25 101 ARG A CA 1
ATOM 772 C C . ARG A 1 101 ? -12.428 -0.185 14.319 1.00 61.25 101 ARG A C 1
ATOM 774 O O . ARG A 1 101 ? -12.183 0.471 15.329 1.00 61.25 101 ARG A O 1
ATOM 781 N N . ARG A 1 102 ? -11.800 -1.325 14.044 1.00 57.84 102 ARG A N 1
ATOM 782 C CA . ARG A 1 102 ? -10.686 -1.888 14.800 1.00 57.84 102 ARG A CA 1
ATOM 783 C C . ARG A 1 102 ? -9.819 -2.649 13.816 1.00 57.84 102 ARG A C 1
ATOM 785 O O . ARG A 1 102 ? -10.278 -3.639 13.249 1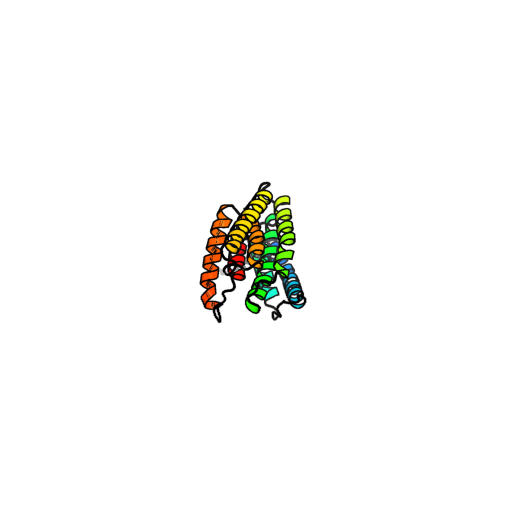.00 57.84 102 ARG A O 1
ATOM 792 N N . LEU A 1 103 ? -8.576 -2.200 13.650 1.00 52.28 103 LEU A N 1
ATOM 793 C CA . LEU A 1 103 ? -7.580 -2.858 12.812 1.00 52.28 103 LEU A CA 1
ATOM 794 C C . LEU A 1 103 ? -7.373 -4.311 13.292 1.00 52.28 103 LEU A C 1
ATOM 796 O O . LEU A 1 103 ? -6.900 -4.522 14.416 1.00 52.28 103 LEU A O 1
ATOM 800 N N . PRO A 1 104 ? -7.725 -5.340 12.500 1.00 55.53 104 PRO A N 1
ATOM 801 C CA . PRO A 1 104 ? -7.449 -6.717 12.874 1.00 55.53 104 PRO A CA 1
ATOM 802 C C . PRO A 1 104 ? -5.943 -6.970 12.749 1.00 55.53 104 PRO A C 1
ATOM 804 O O . PRO A 1 104 ? -5.404 -6.971 11.644 1.00 55.53 104 PRO A O 1
ATOM 807 N N . ASP A 1 105 ? -5.273 -7.275 13.864 1.00 60.69 105 ASP A N 1
ATOM 808 C CA . ASP A 1 105 ? -3.869 -7.735 13.883 1.00 60.69 105 ASP A CA 1
ATOM 809 C C . ASP A 1 105 ? -3.609 -8.904 12.905 1.00 60.69 105 ASP A C 1
ATOM 811 O O . ASP A 1 105 ? -2.492 -9.106 12.431 1.00 60.69 105 ASP A O 1
ATOM 815 N N . ALA A 1 106 ? -4.659 -9.661 12.571 1.00 61.09 106 ALA A N 1
ATOM 816 C CA . ALA A 1 106 ? -4.623 -10.759 11.613 1.00 61.09 106 ALA A CA 1
ATOM 817 C C . ALA A 1 106 ? -4.281 -10.335 10.172 1.00 61.09 106 ALA A C 1
ATOM 819 O O . ALA A 1 106 ? -3.896 -11.194 9.387 1.00 61.09 106 ALA A O 1
ATOM 820 N N . LEU A 1 107 ? -4.425 -9.053 9.811 1.00 63.28 107 LEU A N 1
ATOM 821 C CA . LEU A 1 107 ? -4.085 -8.537 8.479 1.00 63.28 107 LEU A CA 1
ATOM 822 C C . LEU A 1 107 ? -2.758 -7.769 8.453 1.00 63.28 107 LEU A C 1
ATOM 824 O O . LEU A 1 107 ? -2.087 -7.761 7.425 1.00 63.28 107 LEU A O 1
ATOM 828 N N . THR A 1 108 ? -2.342 -7.168 9.569 1.00 70.00 108 THR A N 1
ATOM 829 C CA . THR A 1 108 ? -1.073 -6.425 9.639 1.00 70.00 108 THR A CA 1
ATOM 830 C C . THR A 1 108 ? 0.138 -7.348 9.729 1.00 70.00 108 THR A C 1
ATOM 832 O O . THR A 1 108 ? 1.138 -7.101 9.063 1.00 70.00 108 THR A O 1
ATOM 835 N N . LEU A 1 109 ? 0.048 -8.449 10.482 1.00 75.12 109 LEU A N 1
ATOM 836 C CA . LEU A 1 109 ? 1.106 -9.464 10.558 1.00 75.12 109 LEU A CA 1
ATOM 837 C C . LEU A 1 109 ? 1.486 -10.065 9.192 1.00 75.12 109 LEU A C 1
ATOM 839 O O . LEU A 1 109 ? 2.674 -10.064 8.874 1.00 75.12 109 LEU A O 1
ATOM 843 N N . PRO A 1 110 ? 0.540 -10.536 8.354 1.00 79.12 110 PRO A N 1
ATOM 844 C CA . PRO A 1 110 ? 0.877 -11.053 7.029 1.00 79.12 110 PRO A CA 1
ATOM 845 C C . PRO A 1 110 ? 1.308 -9.967 6.033 1.00 79.12 110 PRO A C 1
ATOM 847 O O . PRO A 1 110 ? 1.920 -10.303 5.023 1.00 79.12 110 PRO A O 1
ATOM 850 N N . ALA A 1 111 ? 1.054 -8.680 6.301 1.00 80.88 111 ALA A N 1
ATOM 851 C CA . ALA A 1 111 ? 1.518 -7.601 5.430 1.00 80.88 111 ALA A CA 1
ATOM 852 C C . ALA A 1 111 ? 3.048 -7.442 5.453 1.00 80.88 111 ALA A C 1
ATOM 854 O O . ALA A 1 111 ? 3.638 -7.157 4.415 1.00 80.88 111 ALA A O 1
ATOM 855 N N . TYR A 1 112 ? 3.704 -7.691 6.593 1.00 82.94 112 TYR A N 1
ATOM 856 C CA . TYR A 1 112 ? 5.166 -7.619 6.715 1.00 82.94 112 TYR A CA 1
ATOM 857 C C . TYR A 1 112 ? 5.912 -8.523 5.722 1.00 82.94 112 TYR A C 1
ATOM 859 O O . TYR A 1 112 ? 6.692 -7.989 4.935 1.00 82.94 112 TYR A O 1
ATOM 867 N N . PRO A 1 113 ? 5.702 -9.858 5.705 1.00 86.62 113 PRO A N 1
ATOM 868 C CA . PRO A 1 113 ? 6.436 -10.728 4.792 1.00 86.62 113 PRO A CA 1
ATOM 869 C C . PRO A 1 113 ? 6.099 -10.447 3.326 1.00 86.62 113 PRO A C 1
ATOM 871 O O . PRO A 1 113 ? 6.982 -10.543 2.481 1.00 86.62 113 PRO A O 1
ATOM 874 N N . VAL A 1 114 ? 4.860 -10.056 3.009 1.00 86.69 114 VAL A N 1
ATOM 875 C CA . VAL A 1 114 ? 4.470 -9.776 1.619 1.00 86.69 114 VAL A CA 1
ATOM 876 C C . VAL A 1 114 ? 5.082 -8.471 1.114 1.00 86.69 114 VAL A C 1
ATOM 878 O O . VAL A 1 114 ? 5.629 -8.452 0.015 1.00 86.69 114 VAL A O 1
ATOM 881 N N . VAL A 1 115 ? 5.047 -7.394 1.904 1.00 87.06 115 VAL A N 1
ATOM 882 C CA . VAL A 1 115 ? 5.680 -6.122 1.519 1.00 87.06 115 VAL A CA 1
ATOM 883 C C . VAL A 1 115 ? 7.200 -6.253 1.517 1.00 87.06 115 VAL A C 1
ATOM 885 O O . VAL A 1 115 ? 7.839 -5.745 0.601 1.00 87.06 115 VAL A O 1
ATOM 888 N N . ALA A 1 116 ? 7.788 -6.989 2.464 1.00 87.69 116 ALA A N 1
ATOM 889 C CA . ALA A 1 116 ? 9.217 -7.291 2.442 1.00 87.69 116 ALA A CA 1
ATOM 890 C C . ALA A 1 116 ? 9.608 -8.057 1.172 1.00 87.69 116 ALA A C 1
ATOM 892 O O . ALA A 1 116 ? 10.562 -7.673 0.504 1.00 87.69 116 ALA A O 1
ATOM 893 N N . LEU A 1 117 ? 8.843 -9.085 0.787 1.00 90.62 117 LEU A N 1
ATOM 894 C CA . LEU A 1 117 ? 9.085 -9.825 -0.450 1.00 90.62 117 LEU A CA 1
ATOM 895 C C . LEU A 1 117 ? 8.941 -8.924 -1.683 1.00 90.62 117 LEU A C 1
ATOM 897 O O . LEU A 1 117 ? 9.803 -8.955 -2.554 1.00 90.62 117 LEU A O 1
ATOM 901 N N . ALA A 1 118 ? 7.905 -8.084 -1.737 1.00 90.00 118 ALA A N 1
ATOM 902 C CA . ALA A 1 118 ? 7.704 -7.131 -2.825 1.00 90.00 118 ALA A CA 1
ATOM 903 C C . ALA A 1 118 ? 8.869 -6.134 -2.951 1.00 90.00 118 ALA A C 1
ATOM 905 O O . ALA A 1 118 ? 9.343 -5.877 -4.057 1.00 90.00 118 ALA A O 1
ATOM 906 N N . LEU A 1 119 ? 9.364 -5.616 -1.823 1.00 89.31 119 LEU A N 1
ATOM 907 C CA . LEU A 1 119 ? 10.531 -4.736 -1.768 1.00 89.31 119 LEU A CA 1
ATOM 908 C C . LEU A 1 119 ? 11.815 -5.459 -2.182 1.00 89.31 119 LEU A C 1
ATOM 910 O O . LEU A 1 119 ? 12.615 -4.889 -2.916 1.00 89.31 119 LEU A O 1
ATOM 914 N N . CYS A 1 120 ? 12.003 -6.714 -1.768 1.00 90.44 120 CYS A N 1
ATOM 915 C CA . CYS A 1 120 ? 13.125 -7.538 -2.212 1.00 90.44 120 CYS A CA 1
ATOM 916 C C . CYS A 1 120 ? 13.074 -7.773 -3.726 1.00 90.44 120 CYS A C 1
ATOM 918 O O . CYS A 1 120 ? 14.081 -7.583 -4.399 1.00 90.44 120 CYS A O 1
ATOM 920 N N . CYS A 1 121 ? 11.911 -8.119 -4.287 1.00 90.50 121 CYS A N 1
ATOM 921 C CA . CYS A 1 121 ? 11.738 -8.248 -5.735 1.00 90.50 121 CYS A CA 1
ATOM 922 C C . CYS A 1 121 ? 12.066 -6.934 -6.458 1.00 90.50 121 CYS A C 1
ATOM 924 O O . CYS A 1 121 ? 12.809 -6.947 -7.436 1.00 90.50 121 CYS A O 1
ATOM 926 N N . ALA A 1 122 ? 11.574 -5.801 -5.948 1.00 88.31 122 ALA A N 1
ATOM 927 C CA . ALA A 1 122 ? 11.862 -4.490 -6.520 1.00 88.31 122 ALA A CA 1
ATOM 928 C C . ALA A 1 122 ? 13.351 -4.117 -6.428 1.00 88.31 122 ALA A C 1
ATOM 930 O O . ALA A 1 122 ? 13.888 -3.543 -7.368 1.00 88.31 122 ALA A O 1
ATOM 931 N N . ALA A 1 123 ? 14.034 -4.473 -5.338 1.00 88.81 123 ALA A N 1
ATOM 932 C CA . ALA A 1 123 ? 15.466 -4.234 -5.168 1.00 88.81 123 ALA A CA 1
ATOM 933 C C . ALA A 1 123 ? 16.337 -5.140 -6.055 1.00 88.81 123 ALA A C 1
ATOM 935 O O . ALA A 1 123 ? 17.396 -4.713 -6.500 1.00 88.81 123 ALA A O 1
ATOM 936 N N . LEU A 1 124 ? 15.904 -6.380 -6.312 1.00 89.44 124 LEU A N 1
ATOM 937 C CA . LEU A 1 124 ? 16.633 -7.337 -7.153 1.00 89.44 124 LEU A CA 1
ATOM 938 C C . LEU A 1 124 ? 16.531 -7.011 -8.646 1.00 89.44 124 LEU A C 1
ATOM 940 O O . LEU A 1 124 ? 17.474 -7.259 -9.391 1.00 89.44 124 LEU A O 1
ATOM 944 N N . ILE A 1 125 ? 15.377 -6.505 -9.083 1.00 89.31 125 ILE A N 1
ATOM 945 C CA . ILE A 1 125 ? 15.089 -6.232 -10.500 1.00 89.31 125 ILE A CA 1
ATOM 946 C C . ILE A 1 125 ? 15.345 -4.753 -10.838 1.00 89.31 125 ILE A C 1
ATOM 948 O O . ILE A 1 125 ? 15.598 -4.404 -11.990 1.00 89.31 125 ILE A O 1
ATOM 952 N N . GLY A 1 126 ? 15.243 -3.870 -9.845 1.00 86.62 126 GLY A N 1
ATOM 953 C CA . GLY A 1 126 ? 15.356 -2.428 -10.010 1.00 86.62 126 GLY A CA 1
ATOM 954 C C . GLY A 1 126 ? 16.799 -1.914 -10.086 1.00 86.62 126 GLY A C 1
ATOM 955 O O . GLY A 1 126 ? 17.751 -2.614 -9.748 1.00 86.62 126 GLY A O 1
ATOM 956 N N . PRO A 1 127 ? 16.975 -0.647 -10.496 1.00 82.44 127 PRO A N 1
ATOM 957 C CA . PRO A 1 127 ? 18.294 -0.052 -10.722 1.00 82.44 127 PRO A CA 1
ATOM 958 C C . PRO A 1 127 ? 19.019 0.386 -9.436 1.00 82.44 127 PRO A C 1
ATOM 960 O O . PRO A 1 127 ? 20.193 0.746 -9.493 1.00 82.44 127 PRO A O 1
ATOM 963 N N . SER A 1 128 ? 18.345 0.412 -8.280 1.00 79.38 128 SER A N 1
ATOM 964 C CA . SER A 1 128 ? 18.861 1.030 -7.054 1.00 79.38 128 SER A CA 1
ATOM 965 C C . SER A 1 128 ? 19.218 0.012 -5.965 1.00 79.38 128 SER A C 1
ATOM 967 O O . SER A 1 128 ? 18.367 -0.512 -5.247 1.00 79.38 128 SER A O 1
ATOM 969 N N . SER A 1 129 ? 20.519 -0.187 -5.747 1.00 78.06 129 SER A N 1
ATOM 970 C CA . SER A 1 129 ? 21.047 -1.039 -4.666 1.00 78.06 129 SER A CA 1
ATOM 971 C C . SER A 1 129 ? 20.740 -0.502 -3.258 1.00 78.06 129 SER A C 1
ATOM 973 O O . SER A 1 129 ? 20.657 -1.262 -2.296 1.00 78.06 129 SER A O 1
ATOM 975 N N . GLY A 1 130 ? 20.520 0.811 -3.129 1.00 85.12 130 GLY A N 1
ATOM 976 C CA . GLY A 1 130 ? 20.186 1.477 -1.866 1.00 85.12 130 GLY A CA 1
ATOM 977 C C . GLY A 1 130 ? 18.714 1.385 -1.446 1.00 85.12 130 GLY A C 1
ATOM 978 O O . GLY A 1 130 ? 18.358 1.913 -0.393 1.00 85.12 130 GLY A O 1
ATOM 979 N N . LEU A 1 131 ? 17.842 0.755 -2.241 1.00 87.81 131 LEU A N 1
ATOM 980 C CA . LEU A 1 131 ? 16.397 0.710 -1.984 1.00 87.81 131 LEU A CA 1
ATOM 981 C C . LEU A 1 131 ? 16.064 -0.046 -0.697 1.00 87.81 131 LEU A C 1
ATOM 983 O O . LEU A 1 131 ? 15.391 0.491 0.180 1.00 87.81 131 LEU A O 1
ATOM 987 N N . LEU A 1 132 ? 16.567 -1.273 -0.570 1.00 88.50 132 LEU A N 1
ATOM 988 C CA . LEU A 1 132 ? 16.264 -2.149 0.557 1.00 88.50 132 LEU A CA 1
ATOM 989 C C . LEU A 1 132 ? 16.767 -1.607 1.910 1.00 88.50 132 LEU A C 1
ATOM 991 O O . LEU A 1 132 ? 15.957 -1.530 2.834 1.00 88.50 132 LEU A O 1
ATOM 995 N N . PRO A 1 133 ? 18.037 -1.171 2.070 1.00 90.44 133 PRO A N 1
ATOM 996 C CA . PRO A 1 133 ? 18.493 -0.614 3.345 1.00 90.44 133 PRO A CA 1
ATOM 997 C C . PRO A 1 133 ? 17.740 0.666 3.718 1.00 90.44 133 PRO A C 1
ATOM 999 O O . PRO A 1 133 ? 17.385 0.854 4.880 1.00 90.44 133 PRO A O 1
ATOM 1002 N N . ARG A 1 134 ? 17.423 1.521 2.740 1.00 91.44 134 ARG A N 1
ATOM 1003 C CA . ARG A 1 134 ? 16.630 2.732 2.973 1.00 91.44 134 ARG A CA 1
ATOM 1004 C C . ARG A 1 134 ? 15.205 2.402 3.416 1.00 91.44 134 ARG A C 1
ATOM 1006 O O . ARG A 1 134 ? 14.735 2.989 4.384 1.00 91.44 134 ARG A O 1
ATOM 1013 N N . ALA A 1 135 ? 14.550 1.439 2.769 1.00 90.00 135 ALA A N 1
ATOM 1014 C CA . ALA A 1 135 ? 13.227 0.961 3.160 1.00 90.00 135 ALA A CA 1
ATOM 1015 C C . ALA A 1 135 ? 13.228 0.390 4.588 1.00 90.00 135 ALA A C 1
ATOM 1017 O O . ALA A 1 135 ? 12.353 0.715 5.385 1.00 90.00 135 ALA A O 1
ATOM 1018 N N . LEU A 1 136 ? 14.238 -0.407 4.948 1.00 90.62 136 LEU A N 1
ATOM 1019 C CA . LEU A 1 136 ? 14.369 -0.964 6.296 1.00 90.62 136 LEU A CA 1
ATOM 1020 C C . LEU A 1 136 ? 14.566 0.126 7.356 1.00 90.62 136 LEU A C 1
ATOM 1022 O O . LEU A 1 136 ? 13.868 0.124 8.369 1.00 90.62 136 LEU A O 1
ATOM 1026 N N . LEU A 1 137 ? 15.474 1.077 7.115 1.00 92.06 137 LEU A N 1
ATOM 1027 C CA . LEU A 1 137 ? 15.736 2.184 8.040 1.00 92.06 137 LEU A CA 1
ATOM 1028 C C . LEU A 1 137 ? 14.511 3.084 8.211 1.00 92.06 137 LEU A C 1
ATOM 1030 O O . LEU A 1 137 ? 14.148 3.435 9.331 1.00 92.06 137 LEU A O 1
ATOM 1034 N N . ALA A 1 138 ? 13.846 3.422 7.112 1.00 90.94 138 ALA A N 1
ATOM 1035 C CA . ALA A 1 138 ? 12.629 4.216 7.117 1.00 90.94 138 ALA A CA 1
ATOM 1036 C C . ALA A 1 138 ? 11.471 3.509 7.836 1.00 90.94 138 ALA A C 1
ATOM 1038 O O . ALA A 1 138 ? 10.788 4.123 8.654 1.00 90.94 138 ALA A O 1
ATOM 1039 N N . GLY A 1 139 ? 11.282 2.210 7.583 1.00 88.44 139 GLY A N 1
ATOM 1040 C CA . GLY A 1 139 ? 10.296 1.388 8.282 1.00 88.44 139 GLY A CA 1
ATOM 1041 C C . GLY A 1 139 ? 10.562 1.324 9.783 1.00 88.44 139 GLY A C 1
ATOM 1042 O O . GLY A 1 139 ? 9.644 1.532 10.575 1.00 88.44 139 GLY A O 1
ATOM 1043 N N . ALA A 1 140 ? 11.819 1.120 10.184 1.00 89.62 140 ALA A N 1
ATOM 1044 C CA . ALA A 1 140 ? 12.221 1.116 11.588 1.00 89.62 140 ALA A CA 1
ATOM 1045 C C . ALA A 1 140 ? 12.001 2.480 12.258 1.00 89.62 140 ALA A C 1
ATOM 1047 O O . ALA A 1 140 ? 11.448 2.540 13.355 1.00 89.62 140 ALA A O 1
ATOM 1048 N N . LEU A 1 141 ? 12.374 3.575 11.590 1.00 88.44 141 LEU A N 1
ATOM 1049 C CA . LEU A 1 141 ? 12.204 4.934 12.103 1.00 88.44 141 LEU A CA 1
ATOM 1050 C C . LEU A 1 141 ? 10.724 5.285 12.288 1.00 88.44 141 LEU A C 1
ATOM 1052 O O . LEU A 1 141 ? 10.328 5.793 13.336 1.00 88.44 141 LEU A O 1
ATOM 1056 N N . PHE A 1 142 ? 9.893 4.978 11.292 1.00 85.88 142 PHE A N 1
ATOM 1057 C CA . PHE A 1 142 ? 8.464 5.274 11.342 1.00 85.88 142 PHE A CA 1
ATOM 1058 C C . PHE A 1 142 ? 7.747 4.406 12.385 1.00 85.88 142 PHE A C 1
ATOM 1060 O O . PHE A 1 142 ? 6.924 4.918 13.146 1.00 85.88 142 PHE A O 1
ATOM 1067 N N . PHE A 1 143 ? 8.114 3.124 12.493 1.00 87.25 143 PHE A N 1
ATOM 1068 C CA . PHE A 1 143 ? 7.649 2.237 13.562 1.00 87.25 143 PHE A CA 1
ATOM 1069 C C . PHE A 1 143 ? 8.025 2.778 14.945 1.00 87.25 143 PHE A C 1
ATOM 1071 O O . PHE A 1 143 ? 7.160 2.890 15.813 1.00 87.25 143 PHE A O 1
ATOM 1078 N N . ALA A 1 144 ? 9.290 3.162 15.144 1.00 86.69 144 ALA A N 1
ATOM 1079 C CA . ALA A 1 144 ? 9.777 3.702 16.409 1.00 86.69 144 ALA A CA 1
ATOM 1080 C C . ALA A 1 144 ? 9.043 4.994 16.795 1.00 86.69 144 ALA A C 1
ATOM 1082 O O . ALA A 1 144 ? 8.602 5.121 17.934 1.00 86.69 144 ALA A O 1
ATOM 1083 N N . ALA A 1 145 ? 8.823 5.910 15.847 1.00 85.06 145 ALA A N 1
ATOM 1084 C CA . ALA A 1 145 ? 8.061 7.134 16.089 1.00 85.06 145 ALA A CA 1
ATOM 1085 C C . ALA A 1 145 ? 6.624 6.838 16.562 1.00 85.06 145 ALA A C 1
ATOM 1087 O O . ALA A 1 145 ? 6.166 7.400 17.556 1.00 85.06 145 ALA A O 1
ATOM 1088 N N . HIS A 1 146 ? 5.927 5.902 15.909 1.00 82.25 146 HIS A N 1
ATOM 1089 C CA . HIS A 1 146 ? 4.568 5.512 16.306 1.00 82.25 146 HIS A CA 1
ATOM 1090 C C . HIS A 1 146 ? 4.547 4.747 17.633 1.00 82.25 146 HIS A C 1
ATOM 1092 O O . HIS A 1 146 ? 3.609 4.894 18.418 1.00 82.25 146 HIS A O 1
ATOM 1098 N N . LEU A 1 147 ? 5.584 3.955 17.914 1.00 84.69 147 LEU A N 1
ATOM 1099 C CA . LEU A 1 147 ? 5.741 3.272 19.191 1.00 84.69 147 LEU A CA 1
ATOM 1100 C C . LEU A 1 147 ? 5.922 4.277 20.333 1.00 84.69 147 LEU A C 1
ATOM 1102 O O . LEU A 1 147 ? 5.257 4.138 21.354 1.00 84.69 147 LEU A O 1
ATOM 1106 N N . VAL A 1 148 ? 6.748 5.311 20.149 1.00 86.62 148 VAL A N 1
ATOM 1107 C CA . VAL A 1 148 ? 6.923 6.395 21.130 1.00 86.62 148 VAL A CA 1
ATOM 1108 C C . VAL A 1 148 ? 5.596 7.104 21.397 1.00 86.62 148 VAL A C 1
ATOM 1110 O O . VAL A 1 148 ? 5.232 7.283 22.557 1.00 86.62 148 VAL A O 1
ATOM 1113 N N . ILE A 1 149 ? 4.826 7.428 20.351 1.00 83.06 149 ILE A N 1
ATOM 1114 C CA . ILE A 1 149 ? 3.493 8.035 20.502 1.00 83.06 149 ILE A CA 1
ATOM 1115 C C . ILE A 1 149 ? 2.566 7.119 21.304 1.00 83.06 149 ILE A C 1
ATOM 1117 O O . ILE A 1 149 ? 1.888 7.587 22.212 1.00 83.06 149 ILE A O 1
ATOM 1121 N N . 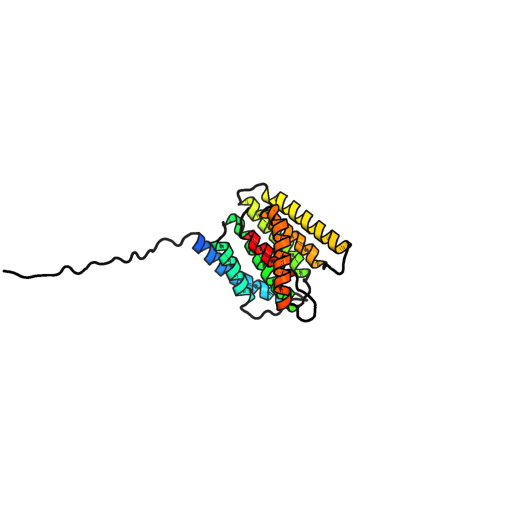ARG A 1 150 ? 2.561 5.812 21.021 1.00 82.00 150 ARG A N 1
ATOM 1122 C CA . ARG A 1 150 ? 1.739 4.845 21.760 1.00 82.00 150 ARG A CA 1
ATOM 1123 C C . ARG A 1 150 ? 2.163 4.702 23.223 1.00 82.00 150 ARG A C 1
ATOM 1125 O O . ARG A 1 150 ? 1.304 4.509 24.077 1.00 82.00 150 ARG A O 1
ATOM 1132 N N . LEU A 1 151 ? 3.461 4.762 23.515 1.00 85.75 151 LEU A N 1
ATOM 1133 C CA . LEU A 1 151 ? 3.971 4.715 24.888 1.00 85.75 151 LEU A CA 1
ATOM 1134 C C . LEU A 1 151 ? 3.622 5.993 25.661 1.00 85.75 151 LEU A C 1
ATOM 1136 O O . LEU A 1 151 ? 3.304 5.912 26.843 1.00 85.75 151 LEU A O 1
ATOM 1140 N N . ALA A 1 152 ? 3.631 7.149 24.994 1.00 87.44 152 ALA A N 1
ATOM 1141 C CA . ALA A 1 152 ? 3.238 8.426 25.586 1.00 87.44 152 ALA A CA 1
ATOM 1142 C C . ALA A 1 152 ? 1.712 8.566 25.744 1.00 87.44 152 ALA A C 1
ATOM 1144 O O . ALA A 1 152 ? 1.237 9.107 26.739 1.00 87.44 152 ALA A O 1
ATOM 1145 N N . SER A 1 153 ? 0.937 8.080 24.771 1.00 80.50 153 SER A N 1
ATOM 1146 C CA . SER A 1 153 ? -0.524 8.136 24.753 1.00 80.50 153 SER A CA 1
ATOM 1147 C C . SER A 1 153 ? -1.114 6.845 24.170 1.00 80.50 153 SER A C 1
ATOM 1149 O O . SER A 1 153 ? -1.399 6.756 22.971 1.00 80.50 153 SER A O 1
ATOM 1151 N N . PRO A 1 154 ? -1.352 5.823 25.011 1.00 74.69 154 PRO A N 1
ATOM 1152 C CA . PRO A 1 154 ? -1.899 4.545 24.555 1.00 74.69 154 PRO A CA 1
ATOM 1153 C C . PRO A 1 154 ? -3.350 4.653 24.068 1.00 74.69 154 PRO A C 1
ATOM 1155 O O . PRO A 1 154 ? -3.833 3.759 23.380 1.00 74.69 154 PRO A O 1
ATOM 1158 N N . VAL A 1 155 ? -4.045 5.741 24.419 1.00 73.38 155 VAL A N 1
ATOM 1159 C CA . VAL A 1 155 ? -5.409 6.036 23.959 1.00 73.38 155 VAL A CA 1
ATOM 1160 C C . VAL A 1 155 ? -5.407 6.596 22.534 1.00 73.38 155 VAL A C 1
ATOM 1162 O O . VAL A 1 155 ? -6.366 6.378 21.800 1.00 73.38 155 VAL A O 1
ATOM 1165 N N . ALA A 1 156 ? -4.335 7.285 22.127 1.00 66.81 156 ALA A N 1
ATOM 1166 C CA . ALA A 1 156 ? -4.258 7.929 20.818 1.00 66.81 156 ALA A CA 1
ATOM 1167 C C . ALA A 1 156 ? -3.995 6.945 19.670 1.00 66.81 156 ALA A C 1
ATOM 1169 O O . ALA A 1 156 ? -4.435 7.200 18.552 1.00 66.81 156 ALA A O 1
ATOM 1170 N N . LEU A 1 157 ? -3.273 5.845 19.921 1.00 68.62 157 LEU A N 1
ATOM 1171 C CA . LEU A 1 157 ? -2.829 4.949 18.855 1.00 68.62 157 LEU A CA 1
ATOM 1172 C C . LEU A 1 157 ? -2.974 3.469 19.229 1.00 68.62 157 LEU A C 1
ATOM 1174 O O . LEU A 1 157 ? -2.423 2.993 20.228 1.00 68.62 157 LEU A O 1
ATOM 1178 N N . GLY A 1 158 ? -3.688 2.715 18.391 1.00 72.25 158 GLY A N 1
ATOM 1179 C CA . GLY A 1 158 ? -3.883 1.287 18.579 1.00 72.25 158 GLY A CA 1
ATOM 1180 C C . GLY A 1 158 ? -2.600 0.482 18.363 1.00 72.25 158 GLY A C 1
ATOM 1181 O O . GLY A 1 158 ? -1.686 0.867 17.634 1.00 72.25 158 GLY A O 1
ATOM 1182 N N . ALA A 1 159 ? -2.541 -0.713 18.957 1.00 73.56 159 ALA A N 1
ATOM 1183 C CA . ALA A 1 159 ? -1.418 -1.630 18.758 1.00 73.56 159 ALA A CA 1
ATOM 1184 C C . ALA A 1 159 ? -1.224 -2.054 17.294 1.00 73.56 159 ALA A C 1
ATOM 1186 O O . ALA A 1 159 ? -0.092 -2.266 16.859 1.00 73.56 159 ALA A O 1
ATOM 1187 N N . GLY A 1 160 ? -2.330 -2.182 16.557 1.00 73.44 160 GLY A N 1
ATOM 1188 C CA . GLY A 1 160 ? -2.325 -2.519 15.137 1.00 73.44 160 GLY A CA 1
ATOM 1189 C C . GLY A 1 160 ? -1.761 -1.393 14.272 1.00 73.44 160 GLY A C 1
ATOM 1190 O O . GLY A 1 160 ? -1.009 -1.674 13.344 1.00 73.44 160 GLY A O 1
ATOM 1191 N N . ASP A 1 161 ? -2.044 -0.137 14.622 1.00 74.94 161 ASP A N 1
ATOM 1192 C CA . ASP A 1 161 ? -1.607 1.039 13.862 1.00 74.94 161 ASP A CA 1
ATOM 1193 C C . ASP A 1 161 ? -0.087 1.221 13.937 1.00 74.94 161 ASP A C 1
ATOM 1195 O O . ASP A 1 161 ? 0.553 1.508 12.929 1.00 74.94 161 ASP A O 1
ATOM 1199 N N . VAL A 1 162 ? 0.516 0.953 15.104 1.00 80.12 162 VAL A N 1
ATOM 1200 C CA . VAL A 1 162 ? 1.984 0.946 15.262 1.00 80.12 162 VAL A CA 1
ATOM 1201 C C . VAL A 1 162 ? 2.639 -0.109 14.372 1.00 80.12 162 VAL A C 1
ATOM 1203 O O . VAL A 1 162 ? 3.681 0.134 13.781 1.00 80.12 162 VAL A O 1
ATOM 1206 N N . LYS A 1 163 ? 2.040 -1.296 14.239 1.00 81.62 163 LYS A N 1
ATOM 1207 C CA . LYS A 1 163 ? 2.577 -2.335 13.344 1.00 81.62 163 LYS A CA 1
ATOM 1208 C C . LYS A 1 163 ? 2.395 -1.949 11.877 1.00 81.62 163 LYS A C 1
ATOM 1210 O O . LYS A 1 163 ? 3.292 -2.149 11.066 1.00 81.62 163 LYS A O 1
ATOM 1215 N N . LEU A 1 164 ? 1.241 -1.382 11.530 1.00 81.00 164 LEU A N 1
ATOM 1216 C CA . LEU A 1 164 ? 0.984 -0.916 10.171 1.00 81.00 164 LEU A CA 1
ATOM 1217 C C . LEU A 1 164 ? 1.981 0.175 9.765 1.00 81.00 164 LEU A C 1
ATOM 1219 O O . LEU A 1 164 ? 2.461 0.171 8.632 1.00 81.00 164 LEU A O 1
ATOM 1223 N N . SER A 1 165 ? 2.329 1.070 10.690 1.00 84.12 165 SER A N 1
ATOM 1224 C CA . SER A 1 165 ? 3.259 2.160 10.419 1.00 84.12 165 SER A CA 1
ATOM 1225 C C . SER A 1 165 ? 4.642 1.645 10.011 1.00 84.12 165 SER A C 1
ATOM 1227 O O . SER A 1 165 ? 5.241 2.204 9.103 1.00 84.12 165 SER A O 1
ATOM 1229 N N . GLY A 1 166 ? 5.123 0.524 10.556 1.00 85.75 166 GLY A N 1
ATOM 1230 C CA . GLY A 1 166 ? 6.378 -0.080 10.094 1.00 85.75 166 GLY A CA 1
ATOM 1231 C C . GLY A 1 166 ? 6.347 -0.473 8.612 1.00 85.75 166 GLY A C 1
ATOM 1232 O O . GLY A 1 166 ? 7.276 -0.167 7.865 1.00 85.75 166 GLY A O 1
ATOM 1233 N N . VAL A 1 167 ? 5.251 -1.093 8.165 1.00 88.00 167 VAL A N 1
ATOM 1234 C CA . VAL A 1 167 ? 5.057 -1.494 6.759 1.00 88.00 167 VAL A CA 1
ATOM 1235 C C . VAL A 1 167 ? 4.909 -0.272 5.849 1.00 88.00 167 VAL A C 1
ATOM 1237 O O . VAL A 1 167 ? 5.526 -0.207 4.786 1.00 88.00 167 VAL A O 1
ATOM 1240 N N . VAL A 1 168 ? 4.131 0.722 6.283 1.00 87.44 168 VAL A N 1
ATOM 1241 C CA . VAL A 1 168 ? 3.939 1.988 5.559 1.00 87.44 168 VAL A CA 1
ATOM 1242 C C . VAL A 1 168 ? 5.249 2.768 5.453 1.00 87.44 168 VAL A C 1
ATOM 1244 O O . VAL A 1 168 ? 5.612 3.219 4.371 1.00 87.44 168 VAL A O 1
ATOM 1247 N N . GLY A 1 169 ? 5.997 2.876 6.549 1.00 88.31 169 GLY A N 1
ATOM 1248 C CA . GLY A 1 169 ? 7.301 3.527 6.587 1.00 88.31 169 GLY A CA 1
ATOM 1249 C C . GLY A 1 169 ? 8.309 2.843 5.671 1.00 88.31 169 GLY A C 1
ATOM 1250 O O . GLY A 1 169 ? 9.068 3.528 4.994 1.00 88.31 169 GLY A O 1
ATOM 1251 N N . ALA A 1 170 ? 8.277 1.510 5.575 1.00 89.69 170 ALA A N 1
ATOM 1252 C CA . ALA A 1 170 ? 9.130 0.783 4.642 1.00 89.69 170 ALA A CA 1
ATOM 1253 C C . ALA A 1 170 ? 8.770 1.077 3.179 1.00 89.69 170 ALA A C 1
ATOM 1255 O O . ALA A 1 170 ? 9.659 1.339 2.371 1.00 89.69 170 ALA A O 1
ATOM 1256 N N . ALA A 1 171 ? 7.478 1.100 2.843 1.00 89.06 171 ALA A N 1
ATOM 1257 C CA . ALA A 1 171 ? 7.007 1.443 1.503 1.00 89.06 171 ALA A CA 1
ATOM 1258 C C . ALA A 1 171 ? 7.347 2.889 1.102 1.00 89.06 171 ALA A C 1
ATOM 1260 O O . ALA A 1 171 ? 7.894 3.121 0.025 1.00 89.06 171 ALA A O 1
ATOM 1261 N N . LEU A 1 172 ? 7.075 3.863 1.975 1.00 88.31 172 LEU A N 1
ATOM 1262 C CA 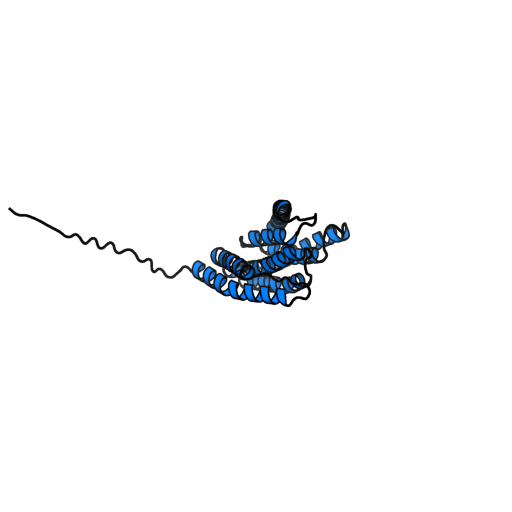. LEU A 1 172 ? 7.409 5.273 1.741 1.00 88.31 172 LEU A CA 1
ATOM 1263 C C . LEU A 1 172 ? 8.921 5.480 1.666 1.00 88.31 172 LEU A C 1
ATOM 1265 O O . LEU A 1 172 ? 9.423 6.152 0.770 1.00 88.31 172 LEU A O 1
ATOM 1269 N N . GLY A 1 173 ? 9.650 4.838 2.573 1.00 88.31 173 GLY A N 1
ATOM 1270 C CA . GLY A 1 173 ? 11.099 4.821 2.590 1.00 88.31 173 GLY A CA 1
ATOM 1271 C C . GLY A 1 173 ? 11.714 4.238 1.336 1.00 88.31 173 GLY A C 1
ATOM 1272 O O . GLY A 1 173 ? 12.772 4.700 0.935 1.00 88.31 173 GLY A O 1
ATOM 1273 N N . ALA A 1 174 ? 11.060 3.270 0.695 1.00 89.06 174 ALA A N 1
ATOM 1274 C CA . ALA A 1 174 ? 11.487 2.731 -0.587 1.00 89.06 174 ALA A CA 1
ATOM 1275 C C . ALA A 1 174 ? 11.296 3.732 -1.735 1.00 89.06 174 ALA A C 1
ATOM 1277 O O . ALA A 1 174 ? 12.119 3.730 -2.644 1.00 89.06 174 ALA A O 1
ATOM 1278 N N . VAL A 1 175 ? 10.300 4.629 -1.662 1.00 89.38 175 VAL A N 1
ATOM 1279 C CA . VAL A 1 175 ? 10.111 5.746 -2.609 1.00 89.38 175 VAL A CA 1
ATOM 1280 C C . VAL A 1 175 ? 11.182 6.809 -2.390 1.00 89.38 175 VAL A C 1
ATOM 1282 O O . VAL A 1 175 ? 12.094 6.954 -3.191 1.00 89.38 175 VAL A O 1
ATOM 1285 N N . SER A 1 176 ? 11.187 7.507 -1.258 1.00 87.94 176 SER A N 1
ATOM 1286 C CA . SER A 1 176 ? 12.213 8.519 -0.961 1.00 87.94 176 SER A CA 1
ATOM 1287 C C . SER A 1 176 ? 12.229 8.869 0.527 1.00 87.94 176 SER A C 1
ATOM 1289 O O . SER A 1 176 ? 11.272 8.606 1.250 1.00 87.94 176 SER A O 1
ATOM 1291 N N . TRP A 1 177 ? 13.309 9.485 1.015 1.00 90.06 177 TRP A N 1
ATOM 1292 C CA . TRP A 1 177 ? 13.318 10.037 2.377 1.00 90.06 177 TRP A CA 1
ATOM 1293 C C . TRP A 1 177 ? 12.241 11.121 2.578 1.00 90.06 177 TRP A C 1
ATOM 1295 O O . TRP A 1 177 ? 11.503 11.034 3.561 1.00 90.06 177 TRP A O 1
ATOM 1305 N N . PRO A 1 178 ? 12.060 12.091 1.653 1.00 88.38 178 PRO A N 1
ATOM 1306 C CA . PRO A 1 178 ? 10.970 13.061 1.749 1.00 88.38 178 PRO A CA 1
ATOM 1307 C C . PRO A 1 178 ? 9.575 12.427 1.750 1.00 88.38 178 PRO A C 1
ATOM 1309 O O . PRO A 1 178 ? 8.669 12.968 2.384 1.00 88.38 178 PRO A O 1
ATOM 1312 N N . ALA A 1 179 ? 9.389 11.271 1.101 1.00 85.25 179 ALA A N 1
ATOM 1313 C CA . ALA A 1 179 ? 8.099 10.585 1.066 1.00 85.25 179 ALA A CA 1
ATOM 1314 C C . ALA A 1 179 ? 7.601 10.159 2.457 1.00 85.25 179 ALA A C 1
ATOM 1316 O O . ALA A 1 179 ? 6.394 10.053 2.642 1.00 85.25 179 ALA A O 1
ATOM 1317 N N . LEU A 1 180 ? 8.477 9.982 3.454 1.00 82.94 180 LEU A N 1
ATOM 1318 C CA . LEU A 1 180 ? 8.050 9.749 4.840 1.00 82.94 180 LEU A CA 1
ATOM 1319 C C . LEU A 1 180 ? 7.296 10.951 5.418 1.00 82.94 180 LEU A C 1
ATOM 1321 O O . LEU A 1 180 ? 6.227 10.790 6.005 1.00 82.94 180 LEU A O 1
ATOM 1325 N N . LEU A 1 181 ? 7.839 12.158 5.230 1.00 84.12 181 LEU A N 1
ATOM 1326 C CA . LEU A 1 181 ? 7.228 13.394 5.722 1.00 84.12 181 LEU A CA 1
ATOM 1327 C C . LEU A 1 181 ? 5.964 13.729 4.932 1.00 84.12 181 LEU A C 1
ATOM 1329 O O . LEU A 1 181 ? 4.919 13.998 5.522 1.00 84.12 181 LEU A O 1
ATOM 1333 N N . VAL A 1 182 ? 6.043 13.655 3.600 1.00 85.38 182 VAL A N 1
ATOM 1334 C CA . VAL A 1 182 ? 4.889 13.895 2.724 1.00 85.38 182 VAL A CA 1
ATOM 1335 C C . VAL A 1 182 ? 3.793 12.871 2.999 1.00 85.38 182 VAL A C 1
ATOM 1337 O O . VAL A 1 182 ? 2.630 13.245 3.081 1.00 85.38 182 VAL A O 1
ATOM 1340 N N . GLY A 1 183 ? 4.145 11.602 3.208 1.00 80.62 183 GLY A N 1
ATOM 1341 C CA . GLY A 1 183 ? 3.198 10.539 3.527 1.00 80.62 183 GLY A CA 1
ATOM 1342 C C . GLY A 1 183 ? 2.519 10.738 4.873 1.00 80.62 183 GLY A C 1
ATOM 1343 O O . GLY A 1 183 ? 1.306 10.578 4.954 1.00 80.62 183 GLY A O 1
ATOM 1344 N N . ALA A 1 184 ? 3.254 11.163 5.903 1.00 78.12 184 ALA A N 1
ATOM 1345 C CA . ALA A 1 184 ? 2.666 11.497 7.199 1.00 78.12 184 ALA A CA 1
ATOM 1346 C C . ALA A 1 184 ? 1.680 12.674 7.099 1.00 78.12 184 ALA A C 1
ATOM 1348 O O . ALA A 1 184 ? 0.560 12.591 7.605 1.00 78.12 184 ALA A O 1
ATOM 1349 N N . LEU A 1 185 ? 2.064 13.748 6.400 1.00 80.69 185 LEU A N 1
ATOM 1350 C CA . LEU A 1 185 ? 1.205 14.916 6.188 1.00 80.69 185 LEU A CA 1
ATOM 1351 C C . LEU A 1 185 ? -0.023 14.571 5.338 1.00 80.69 185 LEU A C 1
ATOM 1353 O O . LEU A 1 185 ? -1.139 14.918 5.711 1.00 80.69 185 LEU A O 1
ATOM 1357 N N . ALA A 1 186 ? 0.163 13.849 4.232 1.00 78.88 186 ALA A N 1
ATOM 1358 C CA . ALA A 1 186 ? -0.918 13.406 3.357 1.00 78.88 186 ALA A CA 1
ATOM 1359 C C . ALA A 1 186 ? -1.879 12.451 4.079 1.00 78.88 186 ALA A C 1
ATOM 1361 O O . ALA A 1 186 ? -3.092 12.548 3.923 1.00 78.88 186 ALA A O 1
ATOM 1362 N N . ALA A 1 187 ? -1.363 11.549 4.913 1.00 77.00 187 ALA A N 1
ATOM 1363 C CA . ALA A 1 187 ? -2.197 10.680 5.730 1.00 77.00 187 ALA A CA 1
ATOM 1364 C C . ALA A 1 187 ? -3.045 11.488 6.717 1.00 77.00 187 ALA A C 1
ATOM 1366 O O . ALA A 1 187 ? -4.242 11.226 6.846 1.00 77.00 187 ALA A O 1
ATOM 1367 N N . ALA A 1 188 ? -2.453 12.489 7.377 1.00 74.81 188 ALA A N 1
ATOM 1368 C CA . ALA A 1 188 ? -3.168 13.371 8.293 1.00 74.81 188 ALA A CA 1
ATOM 1369 C C . ALA A 1 188 ? -4.260 14.178 7.572 1.00 74.81 188 ALA A C 1
ATOM 1371 O O . ALA A 1 188 ? -5.395 14.224 8.047 1.00 74.81 188 ALA A O 1
ATOM 1372 N N . THR A 1 189 ? -3.963 14.755 6.403 1.00 75.12 189 THR A N 1
ATOM 1373 C CA . THR A 1 189 ? -4.936 15.546 5.632 1.00 75.12 189 THR A CA 1
ATOM 1374 C C . THR A 1 189 ? -6.064 14.690 5.067 1.00 75.12 189 THR A C 1
ATOM 1376 O O . THR A 1 189 ? -7.229 15.053 5.220 1.00 75.12 189 THR A O 1
ATOM 1379 N N . ILE A 1 190 ? -5.758 13.531 4.473 1.00 74.88 190 ILE A N 1
ATOM 1380 C CA . ILE A 1 190 ? -6.780 12.616 3.947 1.00 7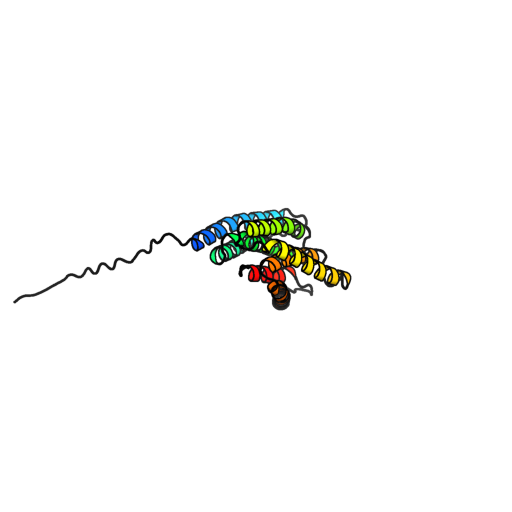4.88 190 ILE A CA 1
ATOM 1381 C C . ILE A 1 190 ? -7.653 12.095 5.090 1.00 74.88 190 ILE A C 1
ATOM 1383 O O . ILE A 1 190 ? -8.875 12.085 4.969 1.00 74.88 190 ILE A O 1
ATOM 1387 N N . THR A 1 191 ? -7.061 11.710 6.223 1.00 69.88 191 THR A N 1
ATOM 1388 C CA . THR A 1 191 ? -7.832 11.256 7.390 1.00 69.88 191 THR A CA 1
ATOM 1389 C C . THR A 1 191 ? -8.742 12.367 7.908 1.00 69.88 191 THR A C 1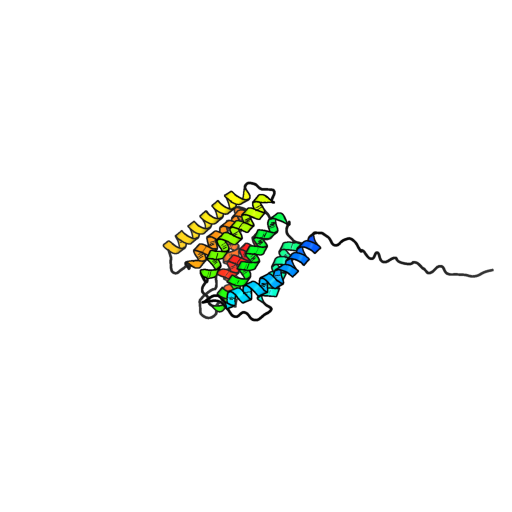
ATOM 1391 O O . THR A 1 191 ? -9.927 12.121 8.135 1.00 69.88 191 THR A O 1
ATOM 1394 N N . ALA A 1 192 ? -8.244 13.602 8.023 1.00 69.38 192 ALA A N 1
ATOM 1395 C CA . ALA A 1 192 ? -9.045 14.754 8.432 1.00 69.38 192 ALA A CA 1
ATOM 1396 C C . ALA A 1 192 ? -10.210 15.026 7.464 1.00 69.38 192 ALA A C 1
ATOM 1398 O O . ALA A 1 192 ? -11.334 15.250 7.907 1.00 69.38 192 ALA A O 1
ATOM 1399 N N . LEU A 1 193 ? -9.979 14.929 6.151 1.00 73.62 193 LEU A N 1
ATOM 1400 C CA . LEU A 1 193 ? -11.009 15.138 5.130 1.00 73.62 193 LEU A CA 1
ATOM 1401 C C . LEU A 1 193 ? -12.064 14.021 5.109 1.00 73.62 193 LEU A C 1
ATOM 1403 O O . LEU A 1 193 ? -13.245 14.280 4.884 1.00 73.62 193 LEU A O 1
ATOM 1407 N N . LEU A 1 194 ? -11.656 12.776 5.362 1.00 69.00 194 LEU A N 1
ATOM 1408 C CA . LEU A 1 194 ? -12.560 11.626 5.424 1.00 69.00 194 LEU A CA 1
ATOM 1409 C C . LEU A 1 194 ? -13.322 11.546 6.749 1.00 69.00 194 LEU A C 1
ATOM 1411 O O . LEU A 1 194 ? -14.382 10.921 6.799 1.00 69.00 194 LEU A O 1
ATOM 1415 N N . THR A 1 195 ? -12.824 12.183 7.811 1.00 69.06 195 THR A N 1
ATOM 1416 C CA . THR A 1 195 ? -13.452 12.211 9.140 1.00 69.06 195 THR A CA 1
ATOM 1417 C C . THR A 1 195 ? -14.929 12.616 9.086 1.00 69.06 195 THR A C 1
ATOM 1419 O O . THR A 1 195 ? -15.746 11.819 9.533 1.00 69.06 195 THR A O 1
ATOM 1422 N N . PRO A 1 196 ? -15.344 13.758 8.502 1.00 65.94 196 PRO A N 1
ATOM 1423 C CA . PRO A 1 196 ? -16.760 14.142 8.471 1.00 65.94 196 PRO A CA 1
ATOM 1424 C C . PRO A 1 196 ? -17.652 13.163 7.689 1.00 65.94 196 PRO A C 1
ATOM 1426 O O . PRO A 1 196 ? -18.843 13.062 7.968 1.00 65.94 196 PRO A O 1
ATOM 1429 N N . LEU A 1 197 ? -17.088 12.419 6.732 1.00 64.31 197 LEU A N 1
ATOM 1430 C CA . LEU A 1 197 ? -17.825 11.471 5.887 1.00 64.31 197 LEU A CA 1
ATOM 1431 C C . LEU A 1 197 ? -17.931 10.073 6.513 1.00 64.31 197 LEU A C 1
ATOM 1433 O O . LEU A 1 197 ? -18.857 9.319 6.215 1.00 64.31 197 LEU A O 1
ATOM 1437 N N . THR A 1 198 ? -16.975 9.714 7.372 1.00 60.81 198 THR A N 1
ATOM 1438 C CA . THR A 1 198 ? -16.817 8.357 7.923 1.00 60.81 198 THR A CA 1
ATOM 1439 C C . THR A 1 198 ? -17.059 8.282 9.432 1.00 60.81 198 THR A C 1
ATOM 1441 O O . THR A 1 198 ? -17.390 7.212 9.950 1.00 60.81 198 THR A O 1
ATOM 1444 N N . ALA A 1 199 ? -16.974 9.405 10.151 1.00 57.16 199 ALA A N 1
ATOM 1445 C CA . ALA A 1 199 ? -17.225 9.484 11.583 1.00 57.16 199 ALA A CA 1
ATOM 1446 C C . ALA A 1 199 ? -18.730 9.422 11.872 1.00 57.16 199 ALA A C 1
ATOM 1448 O O . ALA A 1 199 ? -19.434 10.426 11.920 1.00 57.16 199 ALA A O 1
ATOM 1449 N N . ARG A 1 200 ? -19.239 8.216 12.130 1.00 51.53 200 ARG A N 1
ATOM 1450 C CA . ARG A 1 200 ? -20.562 8.022 12.743 1.00 51.53 200 ARG A CA 1
ATOM 1451 C C . ARG A 1 200 ? -20.397 7.679 14.221 1.00 51.53 200 ARG A C 1
ATOM 1453 O O . ARG A 1 200 ? -20.092 6.536 14.533 1.00 51.53 200 ARG A O 1
ATOM 1460 N N . GLY A 1 201 ? -20.579 8.628 15.138 1.00 48.03 201 GLY A N 1
ATOM 1461 C CA . GLY A 1 201 ? -20.470 8.370 16.586 1.00 48.03 201 GLY A CA 1
ATOM 1462 C C . GLY A 1 201 ? -19.051 8.459 17.170 1.00 48.03 201 GLY A C 1
ATOM 1463 O O . GLY A 1 201 ? -18.714 7.687 18.058 1.00 48.03 201 GLY A O 1
ATOM 1464 N N . GLY A 1 202 ? -18.211 9.369 16.659 1.00 46.53 202 GLY A N 1
ATOM 1465 C CA . GLY A 1 202 ? -17.005 9.840 17.365 1.00 46.53 202 GLY A CA 1
ATOM 1466 C C . GLY A 1 202 ? -15.720 9.007 17.247 1.00 46.53 202 GLY A C 1
ATOM 1467 O O . GLY A 1 202 ? -14.727 9.372 17.862 1.00 46.53 202 GLY A O 1
ATOM 1468 N N . LEU A 1 203 ? -15.700 7.922 16.464 1.00 49.31 203 LEU A N 1
ATOM 1469 C CA . LEU A 1 203 ? -14.495 7.108 16.231 1.00 49.31 203 LEU A CA 1
ATOM 1470 C C . LEU A 1 203 ? -14.093 7.157 14.757 1.00 49.31 203 LEU A C 1
ATOM 1472 O O . LEU A 1 203 ? -14.831 6.658 13.902 1.00 49.31 203 LEU A O 1
ATOM 1476 N N . THR A 1 204 ? -12.940 7.761 14.485 1.00 53.69 204 THR A N 1
ATOM 1477 C CA . THR A 1 204 ? -12.403 7.996 13.143 1.00 53.69 204 THR A CA 1
ATOM 1478 C C . THR A 1 204 ? -11.555 6.808 12.677 1.00 53.69 204 THR A C 1
ATOM 1480 O O . THR A 1 204 ? -10.553 6.505 13.322 1.00 53.69 204 THR A O 1
ATOM 1483 N N . PRO A 1 205 ? -11.892 6.141 11.561 1.00 59.97 205 PRO A N 1
ATOM 1484 C CA . PRO A 1 205 ? -11.035 5.106 10.986 1.00 59.97 205 PRO A CA 1
ATOM 1485 C C . PRO A 1 205 ? -9.752 5.743 10.412 1.00 59.97 205 PRO A C 1
ATOM 1487 O O . PRO A 1 205 ? -9.821 6.544 9.479 1.00 59.97 205 PRO A O 1
ATOM 1490 N N . HIS A 1 206 ? -8.580 5.451 10.987 1.00 61.59 206 HIS A N 1
ATOM 1491 C CA . HIS A 1 206 ? -7.289 6.019 10.550 1.00 61.59 206 HIS A CA 1
ATOM 1492 C C . HIS A 1 206 ? -6.635 5.230 9.402 1.00 61.59 206 HIS A C 1
ATOM 1494 O O . HIS A 1 206 ? -5.792 5.761 8.676 1.00 61.59 206 HIS A O 1
ATOM 1500 N N . GLY A 1 207 ? -7.039 3.972 9.195 1.00 65.75 207 GLY A N 1
ATOM 1501 C CA . GLY A 1 207 ? -6.427 3.071 8.216 1.00 65.75 207 GLY A CA 1
ATOM 1502 C C . GLY A 1 207 ? -6.564 3.516 6.749 1.00 65.75 207 GLY A C 1
ATOM 1503 O O . GLY A 1 207 ? -5.559 3.513 6.035 1.00 65.75 207 GLY A O 1
ATOM 1504 N N . PRO A 1 208 ? -7.758 3.922 6.267 1.00 70.31 208 PRO A N 1
ATOM 1505 C CA . PRO A 1 208 ? -7.978 4.251 4.862 1.00 70.31 208 PRO A CA 1
ATOM 1506 C C . PRO A 1 208 ? -7.159 5.450 4.393 1.00 70.31 208 PRO A C 1
ATOM 1508 O O . PRO A 1 208 ? -6.601 5.408 3.300 1.00 70.31 208 PRO A O 1
ATOM 1511 N N . GLY A 1 209 ? -7.059 6.501 5.214 1.00 71.75 209 GLY A N 1
ATOM 1512 C CA . GLY A 1 209 ? -6.339 7.720 4.846 1.00 71.75 209 GLY A CA 1
ATOM 1513 C C . GLY A 1 209 ? -4.835 7.494 4.731 1.00 71.75 209 GLY A C 1
ATOM 1514 O O . GLY A 1 209 ? -4.223 7.898 3.742 1.00 71.75 209 GLY A O 1
ATOM 1515 N N . LEU A 1 210 ? -4.257 6.766 5.690 1.00 76.94 210 LEU A N 1
ATOM 1516 C CA . LEU A 1 210 ? -2.844 6.393 5.668 1.00 76.94 210 LEU A CA 1
ATOM 1517 C C . LEU A 1 210 ? -2.509 5.497 4.468 1.00 76.94 210 LEU A C 1
ATOM 1519 O O . LEU A 1 210 ? -1.527 5.743 3.767 1.00 76.94 210 LEU A O 1
ATOM 1523 N N . LEU A 1 211 ? -3.328 4.477 4.196 1.00 79.31 211 LEU A N 1
ATOM 1524 C CA . LEU A 1 211 ? -3.088 3.547 3.089 1.00 79.31 211 LEU A CA 1
ATOM 1525 C C . LEU A 1 211 ? -3.290 4.214 1.726 1.00 79.31 211 LEU A C 1
ATOM 1527 O O . LEU A 1 211 ? -2.500 3.967 0.818 1.00 79.31 211 LEU A O 1
ATOM 1531 N N . ALA A 1 212 ? -4.280 5.102 1.594 1.00 80.19 212 ALA A N 1
ATOM 1532 C CA . ALA A 1 212 ? -4.483 5.885 0.380 1.00 80.19 212 ALA A CA 1
ATOM 1533 C C . ALA A 1 212 ? -3.296 6.821 0.107 1.00 80.19 212 ALA A C 1
ATOM 1535 O O . ALA A 1 212 ? -2.761 6.808 -1.000 1.00 80.19 212 ALA A O 1
ATOM 1536 N N . ALA A 1 213 ? -2.835 7.571 1.117 1.00 81.31 213 ALA A N 1
ATOM 1537 C CA . ALA A 1 213 ? -1.649 8.423 1.000 1.00 81.31 213 ALA A CA 1
ATOM 1538 C C . ALA A 1 213 ? -0.413 7.616 0.581 1.00 81.31 213 ALA A C 1
ATOM 1540 O O . ALA A 1 213 ? 0.311 7.999 -0.337 1.00 81.31 213 ALA A O 1
ATOM 1541 N N . THR A 1 214 ? -0.202 6.469 1.229 1.00 82.62 214 THR A N 1
ATOM 1542 C CA . THR A 1 214 ? 0.934 5.587 0.944 1.00 82.62 214 THR A CA 1
ATOM 1543 C C . THR A 1 214 ? 0.878 5.065 -0.485 1.00 82.62 214 THR A C 1
ATOM 1545 O O . THR A 1 214 ? 1.864 5.162 -1.209 1.00 82.62 214 THR A O 1
ATOM 1548 N N . TYR A 1 215 ? -0.283 4.567 -0.918 1.00 87.62 215 TYR A N 1
ATOM 1549 C CA . TYR A 1 215 ? -0.472 4.069 -2.274 1.00 87.62 215 TYR A CA 1
ATOM 1550 C C . TYR A 1 215 ? -0.188 5.153 -3.319 1.00 87.62 215 TYR A C 1
ATOM 1552 O O . TYR A 1 215 ? 0.593 4.917 -4.239 1.00 87.62 215 TYR A O 1
ATOM 1560 N N . LEU A 1 216 ? -0.747 6.356 -3.140 1.00 87.88 216 LEU A N 1
ATOM 1561 C CA . LEU A 1 216 ? -0.522 7.487 -4.043 1.00 87.88 216 LEU A CA 1
ATOM 1562 C C . LEU A 1 216 ? 0.962 7.844 -4.163 1.00 87.88 216 LEU A C 1
ATOM 1564 O O . LEU A 1 216 ? 1.441 8.077 -5.268 1.00 87.88 216 LEU A O 1
ATOM 1568 N N . LEU A 1 217 ? 1.706 7.836 -3.057 1.00 86.56 217 LEU A N 1
ATOM 1569 C CA . LEU A 1 217 ? 3.142 8.117 -3.091 1.00 86.56 217 LEU A CA 1
ATOM 1570 C C . LEU A 1 217 ? 3.945 7.001 -3.760 1.00 86.56 217 LEU A C 1
ATOM 1572 O O . LEU A 1 217 ? 4.919 7.293 -4.444 1.00 86.56 217 LEU A O 1
ATOM 1576 N N . THR A 1 218 ? 3.513 5.741 -3.654 1.00 87.56 218 THR A N 1
ATOM 1577 C CA . THR A 1 218 ? 4.142 4.643 -4.408 1.00 87.56 218 THR A CA 1
ATOM 1578 C C . THR A 1 218 ? 3.860 4.672 -5.909 1.00 87.56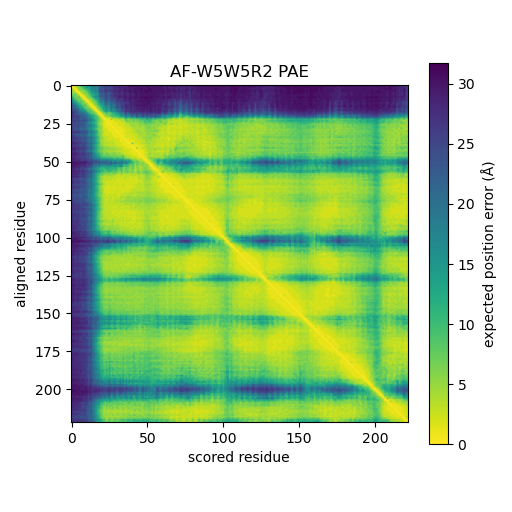 218 THR A C 1
ATOM 1580 O O . THR A 1 218 ? 4.523 3.951 -6.652 1.00 87.56 218 THR A O 1
ATOM 1583 N N . LEU A 1 219 ? 2.943 5.524 -6.388 1.00 90.00 219 LEU A N 1
ATOM 1584 C CA . LEU A 1 219 ? 2.785 5.784 -7.824 1.00 90.00 219 LEU A CA 1
ATOM 1585 C C . LEU A 1 219 ? 3.917 6.654 -8.400 1.00 90.00 219 LEU A C 1
ATOM 1587 O O . LEU A 1 219 ? 3.973 6.856 -9.612 1.00 90.00 219 LEU A O 1
ATOM 1591 N N . VAL A 1 220 ? 4.829 7.140 -7.557 1.00 89.12 220 VAL A N 1
ATOM 1592 C CA . VAL A 1 220 ? 6.070 7.791 -7.976 1.00 89.12 220 VAL A CA 1
ATOM 1593 C C . VAL A 1 220 ? 7.226 6.833 -7.662 1.00 89.12 220 VAL A C 1
ATOM 1595 O O . VAL A 1 220 ? 7.508 6.603 -6.485 1.00 89.12 220 VAL A O 1
ATOM 1598 N N . PRO A 1 221 ? 7.861 6.208 -8.671 1.00 83.38 221 PRO A N 1
ATOM 1599 C CA . PRO A 1 221 ? 8.984 5.306 -8.431 1.00 83.38 221 PRO A CA 1
ATOM 1600 C C . PRO A 1 221 ? 10.212 6.070 -7.884 1.00 83.38 221 PRO A C 1
ATOM 1602 O O . PRO A 1 221 ? 10.332 7.269 -8.147 1.00 83.38 221 PRO A O 1
ATOM 1605 N N . PRO A 1 222 ? 11.091 5.397 -7.114 1.00 82.62 222 PRO A N 1
ATOM 1606 C CA . PRO A 1 222 ? 12.284 5.992 -6.503 1.00 82.62 222 PRO A CA 1
ATOM 1607 C C . PRO A 1 222 ? 13.385 6.403 -7.482 1.00 82.62 222 PRO A C 1
ATOM 1609 O O . PRO A 1 222 ? 13.472 5.797 -8.575 1.00 82.62 222 PRO A O 1
#

Sequence (222 aa):
MAHSPTNLLGCQRFPIHSGPMDLRTWTALLAFVTGLPAGAAGRVLLRRLRRGTRVPPPWCELAVAGLWALAGWLLPAWWLPVPLALAWFGVLLAATDLAHRRLPDALTLPAYPVVALALCCAALIGPSSGLLPRALLAGALFFAAHLVIRLASPVALGAGDVKLSGVVGAALGAVSWPALLVGALAAATITALLTPLTARGGLTPHGPGLLAATYLLTLVPP